Protein AF-A0A392MHI6-F1 (afdb_monomer_lite)

Organism: NCBI:txid97028

Structure (mmCIF, N/CA/C/O backbone):
data_AF-A0A392MHI6-F1
#
_entry.id   AF-A0A392MHI6-F1
#
loop_
_atom_site.group_PDB
_atom_site.id
_atom_site.type_symbol
_atom_site.label_atom_id
_atom_site.label_alt_id
_atom_site.label_comp_id
_atom_site.label_asym_id
_atom_site.label_entity_id
_atom_site.label_seq_id
_atom_site.pdbx_PDB_ins_code
_atom_site.Cartn_x
_atom_site.Cartn_y
_atom_site.Cartn_z
_atom_site.occupancy
_atom_site.B_iso_or_equiv
_atom_site.auth_seq_id
_atom_site.auth_comp_id
_atom_site.auth_asym_id
_atom_site.auth_atom_id
_atom_site.pdbx_PDB_model_num
ATOM 1 N N . MET A 1 1 ? 28.995 5.707 -33.847 1.00 81.56 1 MET A N 1
ATOM 2 C CA . MET A 1 1 ? 29.471 5.337 -32.497 1.00 81.56 1 MET A CA 1
ATOM 3 C C . MET A 1 1 ? 29.262 6.407 -31.433 1.00 81.56 1 MET A C 1
ATOM 5 O O . MET A 1 1 ? 28.513 6.143 -30.506 1.00 81.56 1 MET A O 1
ATOM 9 N N . LEU A 1 2 ? 29.862 7.605 -31.515 1.00 88.44 2 LEU A N 1
ATOM 10 C CA . LEU A 1 2 ? 29.619 8.633 -30.482 1.00 88.44 2 LEU A CA 1
ATOM 11 C C . LEU A 1 2 ? 28.163 9.135 -30.509 1.00 88.44 2 LEU A C 1
ATOM 13 O O . LEU A 1 2 ? 27.536 9.274 -29.468 1.00 88.44 2 LEU A O 1
ATOM 17 N N . GLU A 1 3 ? 27.608 9.303 -31.710 1.00 90.50 3 GLU A N 1
ATOM 18 C CA . GLU A 1 3 ? 26.188 9.599 -31.929 1.00 90.50 3 GLU A CA 1
ATOM 19 C C . GLU A 1 3 ? 25.264 8.486 -31.403 1.00 90.50 3 GLU A C 1
ATOM 21 O O . GLU A 1 3 ? 24.307 8.766 -30.693 1.00 90.50 3 GLU A O 1
ATOM 26 N N . GLU A 1 4 ? 25.589 7.215 -31.661 1.00 88.94 4 GLU A N 1
ATOM 27 C CA . GLU A 1 4 ? 24.830 6.057 -31.154 1.00 88.94 4 GLU A CA 1
ATOM 28 C C . GLU A 1 4 ? 24.841 5.991 -29.622 1.00 88.94 4 GLU A C 1
ATOM 30 O O . GLU A 1 4 ? 23.801 5.752 -29.009 1.00 88.94 4 GLU A O 1
ATOM 35 N N . TYR A 1 5 ? 25.986 6.274 -28.991 1.00 92.56 5 TYR A N 1
ATOM 36 C CA . TYR A 1 5 ? 26.086 6.401 -27.538 1.00 92.56 5 TYR A CA 1
ATOM 37 C C . TYR A 1 5 ? 25.221 7.552 -27.005 1.00 92.56 5 TYR A C 1
ATOM 39 O O . TYR A 1 5 ? 24.471 7.356 -26.049 1.00 92.56 5 TYR A O 1
ATOM 47 N N . CYS A 1 6 ? 25.280 8.736 -27.625 1.00 93.25 6 CYS A N 1
ATOM 48 C CA . CYS A 1 6 ? 24.455 9.880 -27.231 1.00 93.25 6 CYS A CA 1
ATOM 49 C C . CYS A 1 6 ? 22.956 9.566 -27.355 1.00 93.25 6 CYS A C 1
ATOM 51 O O . CYS A 1 6 ? 22.208 9.798 -26.405 1.00 93.25 6 CYS A O 1
ATOM 53 N N . ASN A 1 7 ? 22.533 8.952 -28.461 1.00 94.19 7 ASN A N 1
ATOM 54 C CA . ASN A 1 7 ? 21.145 8.553 -28.694 1.00 94.19 7 ASN A CA 1
ATOM 55 C C . ASN A 1 7 ? 20.673 7.504 -27.673 1.00 94.19 7 ASN A C 1
ATOM 57 O O . ASN A 1 7 ? 19.583 7.626 -27.106 1.00 94.19 7 ASN A O 1
ATOM 61 N N . ALA A 1 8 ? 21.498 6.493 -27.379 1.00 93.94 8 ALA A N 1
ATOM 62 C CA . ALA A 1 8 ? 21.196 5.493 -26.355 1.00 93.94 8 ALA A CA 1
ATOM 63 C C . ALA A 1 8 ? 21.099 6.126 -24.956 1.00 93.94 8 ALA A C 1
ATOM 65 O O . ALA A 1 8 ? 20.204 5.796 -24.175 1.00 93.94 8 ALA A O 1
ATOM 66 N N . HIS A 1 9 ? 21.977 7.086 -24.654 1.00 95.25 9 HIS A N 1
ATOM 67 C CA . HIS A 1 9 ? 21.975 7.806 -23.386 1.00 95.25 9 HIS A CA 1
ATOM 68 C C . HIS A 1 9 ? 20.724 8.682 -23.233 1.00 95.25 9 HIS A C 1
ATOM 70 O O . HIS A 1 9 ? 20.115 8.721 -22.161 1.00 95.25 9 HIS A O 1
ATOM 76 N N . GLU A 1 10 ? 20.323 9.402 -24.280 1.00 95.88 10 GLU A N 1
ATOM 77 C CA . GLU A 1 10 ? 19.089 10.191 -24.284 1.00 95.88 10 GLU A CA 1
ATOM 78 C C . GLU A 1 10 ? 17.853 9.310 -24.123 1.00 95.88 10 GLU A C 1
ATOM 80 O O . GLU A 1 10 ? 16.993 9.620 -23.297 1.00 95.88 10 GLU A O 1
ATOM 85 N N . THR A 1 11 ? 17.815 8.172 -24.815 1.00 95.06 11 THR A N 1
ATOM 86 C CA . THR A 1 11 ? 16.723 7.195 -24.724 1.00 95.06 11 THR A CA 1
ATOM 87 C C . THR A 1 11 ? 16.595 6.626 -23.310 1.00 95.06 11 THR A C 1
ATOM 89 O O . THR A 1 11 ? 15.506 6.634 -22.738 1.00 95.06 11 THR A O 1
ATOM 92 N N . ALA A 1 12 ? 17.703 6.196 -22.697 1.00 95.56 12 ALA A N 1
ATOM 93 C CA . ALA A 1 12 ? 17.704 5.687 -21.325 1.00 95.56 12 ALA A CA 1
ATOM 94 C C . ALA A 1 12 ? 17.277 6.760 -20.311 1.00 95.56 12 ALA A C 1
ATOM 96 O O . ALA A 1 12 ? 16.503 6.482 -19.391 1.00 95.56 12 ALA A O 1
ATOM 97 N N . ARG A 1 13 ? 17.733 8.007 -20.497 1.00 95.56 13 ARG A N 1
ATOM 98 C CA . ARG A 1 13 ? 17.326 9.143 -19.660 1.00 95.56 13 ARG A CA 1
ATOM 99 C C . ARG A 1 13 ? 15.825 9.412 -19.786 1.00 95.56 13 ARG A C 1
ATOM 101 O O . ARG A 1 13 ? 15.148 9.506 -18.764 1.00 95.56 13 ARG A O 1
ATOM 108 N N . ALA A 1 14 ? 15.308 9.502 -21.010 1.00 95.50 14 ALA A N 1
ATOM 109 C CA . ALA A 1 14 ? 13.898 9.763 -21.283 1.00 95.50 14 ALA A CA 1
ATOM 110 C C . ALA A 1 14 ? 12.997 8.652 -20.726 1.00 95.50 14 ALA A C 1
ATOM 112 O O . ALA A 1 14 ? 12.028 8.948 -20.026 1.00 95.50 14 ALA A O 1
ATOM 113 N N . ALA A 1 15 ? 13.360 7.384 -20.948 1.00 94.75 15 ALA A N 1
ATOM 114 C CA . ALA A 1 15 ? 12.645 6.236 -20.398 1.00 94.75 15 ALA A CA 1
ATOM 115 C C . ALA A 1 15 ? 12.598 6.293 -18.864 1.00 94.75 15 ALA A C 1
ATOM 117 O O . ALA A 1 15 ? 11.533 6.140 -18.266 1.00 94.75 15 ALA A O 1
ATOM 118 N N . LYS A 1 16 ? 13.733 6.587 -18.211 1.00 94.88 16 LYS A N 1
ATOM 119 C CA . LYS A 1 16 ? 13.810 6.686 -16.746 1.00 94.88 16 LYS A CA 1
ATOM 120 C C . LYS A 1 16 ? 12.941 7.822 -16.202 1.00 94.88 16 LYS A C 1
ATOM 122 O O . LYS A 1 16 ? 12.231 7.627 -15.215 1.00 94.88 16 LYS A O 1
ATOM 127 N N . SER A 1 17 ? 12.966 8.989 -16.848 1.00 95.00 17 SER A N 1
ATOM 128 C CA . SER A 1 17 ? 12.107 10.122 -16.491 1.00 95.00 17 SER A CA 1
ATOM 129 C C . SER A 1 17 ? 10.623 9.777 -16.646 1.00 95.00 17 SER A C 1
ATOM 131 O O . SER A 1 17 ? 9.857 9.996 -15.706 1.00 95.00 17 SER A O 1
ATOM 133 N N . ALA A 1 18 ? 10.222 9.167 -17.764 1.00 94.50 18 ALA A N 1
ATOM 134 C CA . ALA A 1 18 ? 8.843 8.745 -18.001 1.00 94.50 18 ALA A CA 1
ATOM 135 C C . ALA A 1 18 ? 8.367 7.711 -16.965 1.00 94.50 18 ALA A C 1
ATOM 137 O O . ALA A 1 18 ? 7.339 7.915 -16.320 1.00 94.50 18 ALA A O 1
ATOM 138 N N . ALA A 1 19 ? 9.153 6.661 -16.711 1.00 95.44 19 ALA A N 1
ATOM 139 C CA . ALA A 1 19 ? 8.816 5.645 -15.715 1.00 95.44 19 ALA A CA 1
ATOM 140 C C . ALA A 1 19 ? 8.707 6.228 -14.296 1.00 95.44 19 ALA A C 1
ATOM 142 O O . ALA A 1 19 ? 7.843 5.815 -13.523 1.00 95.44 19 ALA A O 1
ATOM 143 N N . SER A 1 20 ? 9.545 7.213 -13.945 1.00 94.38 20 SER A N 1
ATOM 144 C CA . SER A 1 20 ? 9.466 7.892 -12.644 1.00 94.38 20 SER A CA 1
ATOM 145 C C . SER A 1 20 ? 8.185 8.719 -12.483 1.00 94.38 20 SER A C 1
ATOM 147 O O . SER A 1 20 ? 7.560 8.683 -11.422 1.00 94.38 20 SER A O 1
ATOM 149 N N . LEU A 1 21 ? 7.754 9.405 -13.546 1.00 94.44 21 LEU A N 1
ATOM 150 C CA . LEU A 1 21 ? 6.501 10.154 -13.573 1.00 94.44 21 LEU A CA 1
ATOM 151 C C . LEU A 1 21 ? 5.302 9.215 -13.420 1.00 94.44 21 LEU A C 1
ATOM 153 O O . LEU A 1 21 ? 4.429 9.464 -12.590 1.00 94.44 21 LEU A O 1
ATOM 157 N N . MET A 1 22 ? 5.291 8.119 -14.179 1.00 95.69 22 MET A N 1
ATOM 158 C CA . MET A 1 22 ? 4.225 7.119 -14.123 1.00 95.69 22 MET A CA 1
ATOM 159 C C . MET A 1 22 ? 4.166 6.442 -12.753 1.00 95.69 22 MET A C 1
ATOM 161 O O . MET A 1 22 ? 3.083 6.261 -12.209 1.00 95.69 22 MET A O 1
ATOM 165 N N . LYS A 1 23 ? 5.317 6.159 -12.126 1.00 94.94 23 LYS A N 1
ATOM 166 C CA . LYS A 1 23 ? 5.365 5.631 -10.755 1.00 94.94 23 LYS A CA 1
ATOM 167 C C . LYS A 1 23 ? 4.652 6.552 -9.765 1.00 94.94 23 LYS A C 1
ATOM 169 O O . LYS A 1 23 ? 3.902 6.077 -8.916 1.00 94.94 23 LYS A O 1
ATOM 174 N N . ARG A 1 24 ? 4.873 7.866 -9.884 1.00 95.00 24 ARG A N 1
ATOM 175 C CA . ARG A 1 24 ? 4.189 8.866 -9.056 1.00 95.00 24 ARG A CA 1
ATOM 176 C C . ARG A 1 24 ? 2.675 8.854 -9.301 1.00 95.00 24 ARG A C 1
ATOM 178 O O . ARG A 1 24 ? 1.913 8.824 -8.341 1.00 95.00 24 ARG A O 1
ATOM 185 N N . GLN A 1 25 ? 2.239 8.790 -10.558 1.00 94.81 25 GLN A N 1
ATOM 186 C CA . GLN A 1 25 ? 0.812 8.687 -10.896 1.00 94.81 25 GLN A CA 1
ATOM 187 C C . GLN A 1 25 ? 0.169 7.416 -10.322 1.00 94.81 25 GLN A C 1
ATOM 189 O O . GLN A 1 25 ? -0.924 7.479 -9.767 1.00 94.81 25 GLN A O 1
ATOM 194 N N . VAL A 1 26 ? 0.861 6.272 -10.382 1.00 94.44 26 VAL A N 1
ATOM 195 C CA . VAL A 1 26 ? 0.400 5.025 -9.748 1.00 94.44 26 VAL A CA 1
ATOM 196 C C . VAL A 1 26 ? 0.238 5.209 -8.240 1.00 94.44 26 VAL A C 1
ATOM 198 O O . VAL A 1 26 ? -0.768 4.770 -7.688 1.00 94.44 26 VAL A O 1
ATOM 201 N N . SER A 1 27 ? 1.182 5.874 -7.562 1.00 91.69 27 SER A N 1
ATOM 202 C CA . SER A 1 27 ? 1.050 6.132 -6.122 1.00 91.69 27 SER A CA 1
ATOM 203 C C . SER A 1 27 ? -0.119 7.061 -5.781 1.00 91.69 27 SER A C 1
ATOM 205 O O . SER A 1 27 ? -0.857 6.765 -4.845 1.00 91.69 27 SER A O 1
ATOM 207 N N . GLU A 1 28 ? -0.341 8.119 -6.565 1.00 93.69 28 GLU A N 1
ATOM 208 C CA . GLU A 1 28 ? -1.475 9.038 -6.388 1.00 93.69 28 GLU A CA 1
ATOM 209 C C . GLU A 1 28 ? -2.815 8.310 -6.598 1.00 93.69 28 GLU A C 1
ATOM 211 O O . GLU A 1 28 ? -3.740 8.442 -5.796 1.00 93.69 28 GLU A O 1
ATOM 216 N N . LEU A 1 29 ? -2.910 7.469 -7.635 1.00 91.62 29 LEU A N 1
ATOM 217 C CA . LEU A 1 29 ? -4.096 6.650 -7.897 1.00 91.62 29 LEU A CA 1
ATOM 218 C C . LEU A 1 29 ? -4.316 5.583 -6.819 1.00 91.62 29 LEU A C 1
ATOM 220 O O . LEU A 1 29 ? -5.461 5.323 -6.454 1.00 91.62 29 LEU A O 1
ATOM 224 N N . LYS A 1 30 ? -3.245 4.993 -6.274 1.00 88.94 30 LYS A N 1
ATOM 225 C CA . LYS A 1 30 ? -3.325 4.051 -5.147 1.00 88.94 30 LYS A CA 1
ATOM 226 C C . LYS A 1 30 ? -3.921 4.727 -3.914 1.00 88.94 30 LYS A C 1
ATOM 228 O O . LYS A 1 30 ? -4.772 4.147 -3.242 1.00 88.94 30 LYS A O 1
ATOM 233 N N . GLU A 1 31 ? -3.497 5.952 -3.619 1.00 86.00 31 GLU A N 1
ATOM 234 C CA . GLU A 1 31 ? -4.037 6.740 -2.511 1.00 86.00 31 GLU A CA 1
ATOM 235 C C . GLU A 1 31 ? -5.503 7.128 -2.751 1.00 86.00 31 GLU A C 1
ATOM 237 O O . GLU A 1 31 ? -6.342 6.939 -1.870 1.00 86.00 31 GLU A O 1
ATOM 242 N N . ALA A 1 32 ? -5.846 7.575 -3.962 1.00 86.56 32 ALA A N 1
ATOM 243 C CA . ALA A 1 32 ? -7.226 7.885 -4.337 1.00 86.56 32 ALA A CA 1
ATOM 244 C C . ALA A 1 32 ? -8.154 6.659 -4.239 1.00 86.56 32 ALA A C 1
ATOM 246 O O . ALA A 1 32 ? -9.289 6.774 -3.763 1.00 86.56 32 ALA A O 1
ATOM 247 N N . LEU A 1 33 ? -7.664 5.479 -4.636 1.00 86.25 33 LEU A N 1
ATOM 248 C CA . LEU A 1 33 ? -8.376 4.208 -4.504 1.00 86.25 33 LEU A CA 1
ATOM 249 C C . LEU A 1 33 ? -8.605 3.848 -3.031 1.00 86.25 33 LEU A C 1
ATOM 251 O O . LEU A 1 33 ? -9.726 3.500 -2.654 1.00 86.25 33 LEU A O 1
ATOM 255 N N . ARG A 1 34 ? -7.574 3.980 -2.183 1.00 80.94 34 ARG A N 1
ATOM 256 C CA . ARG A 1 34 ? -7.687 3.773 -0.727 1.00 80.94 34 ARG A CA 1
ATOM 257 C C . ARG A 1 34 ? -8.712 4.717 -0.106 1.00 80.94 34 ARG A C 1
ATOM 259 O O . ARG A 1 34 ? -9.587 4.263 0.624 1.00 80.94 34 ARG A O 1
ATOM 266 N N . LYS A 1 35 ? -8.651 6.010 -0.433 1.00 82.69 35 LYS A N 1
ATOM 267 C CA . LYS A 1 35 ? -9.596 7.015 0.069 1.00 82.69 35 LYS A CA 1
ATOM 268 C C . LYS A 1 35 ? -11.034 6.686 -0.330 1.00 82.69 35 LYS A C 1
ATOM 270 O O . LYS A 1 35 ? -11.907 6.635 0.527 1.00 82.69 35 LYS A O 1
ATOM 275 N N . THR A 1 36 ? -11.264 6.401 -1.610 1.00 81.44 36 THR A N 1
ATOM 276 C CA . THR A 1 36 ? -12.608 6.076 -2.108 1.00 81.44 36 THR A CA 1
ATOM 277 C C . THR A 1 36 ? -13.133 4.779 -1.490 1.00 81.44 36 THR A C 1
ATOM 279 O O . THR A 1 36 ? -14.305 4.688 -1.142 1.00 81.44 36 THR A O 1
ATOM 282 N N . THR A 1 37 ? -12.258 3.792 -1.285 1.00 78.12 37 THR A N 1
ATOM 283 C CA . THR A 1 37 ? -12.589 2.553 -0.568 1.00 78.12 37 THR A CA 1
ATOM 284 C C . THR A 1 37 ? -13.054 2.840 0.859 1.00 78.12 37 THR A C 1
ATOM 286 O O . THR A 1 37 ? -14.106 2.352 1.259 1.00 78.12 37 THR A O 1
ATOM 289 N N . LEU A 1 38 ? -12.314 3.661 1.611 1.00 78.00 38 LEU A N 1
ATOM 290 C CA . LEU A 1 38 ? -12.681 4.033 2.980 1.00 78.00 38 LEU A CA 1
ATOM 291 C C . LEU A 1 38 ? -14.005 4.798 3.041 1.00 78.00 38 LEU A C 1
ATOM 293 O O . LEU A 1 38 ? -14.805 4.541 3.932 1.00 78.00 38 LEU A O 1
ATOM 297 N N . GLU A 1 39 ? -14.265 5.691 2.088 1.00 78.00 39 GLU A N 1
ATOM 298 C CA . GLU A 1 39 ? -15.544 6.404 1.996 1.00 78.00 39 GLU A CA 1
ATOM 299 C C . GLU A 1 39 ? -16.714 5.436 1.762 1.00 78.00 39 GLU A C 1
ATOM 301 O O . GLU A 1 39 ? -17.763 5.584 2.386 1.00 78.00 39 GLU A O 1
ATOM 306 N N . VAL A 1 40 ? -16.543 4.420 0.905 1.00 77.69 40 VAL A N 1
ATOM 307 C CA . VAL A 1 40 ? -17.570 3.386 0.692 1.00 77.69 40 VAL A CA 1
ATOM 308 C C . VAL A 1 40 ? -17.771 2.557 1.962 1.00 77.69 40 VAL A C 1
ATOM 310 O O . VAL A 1 40 ? -18.905 2.435 2.414 1.00 77.69 40 VAL A O 1
ATOM 313 N N . VAL A 1 41 ? -16.692 2.074 2.587 1.00 75.00 41 VAL A N 1
ATOM 314 C CA . VAL A 1 41 ? -16.754 1.304 3.844 1.00 75.00 41 VAL A CA 1
ATOM 315 C C . VAL A 1 41 ? -17.426 2.109 4.959 1.00 75.00 41 VAL A C 1
ATOM 317 O O . VAL A 1 41 ? -18.255 1.575 5.689 1.00 75.00 41 VAL A O 1
ATOM 320 N N . GLN A 1 42 ? -17.116 3.400 5.084 1.00 74.62 42 GLN A N 1
ATOM 321 C CA . GLN A 1 42 ? -17.746 4.279 6.068 1.00 74.62 42 GLN A CA 1
ATOM 322 C C . GLN A 1 42 ? -19.253 4.399 5.820 1.00 74.62 42 GLN A C 1
ATOM 324 O O . GLN A 1 42 ? -20.039 4.299 6.761 1.00 74.62 42 GLN A O 1
ATOM 329 N N . MET A 1 43 ? -19.671 4.584 4.564 1.00 73.88 43 MET A N 1
ATOM 330 C CA . MET A 1 43 ? -21.091 4.640 4.211 1.00 73.88 43 MET A CA 1
ATOM 331 C C . MET A 1 43 ? -21.796 3.309 4.495 1.00 73.88 43 MET A C 1
ATOM 333 O O . MET A 1 43 ? -22.903 3.319 5.030 1.00 73.88 43 MET A O 1
ATOM 337 N N . GLU A 1 44 ? -21.157 2.174 4.205 1.00 73.88 44 GLU A N 1
ATOM 338 C CA . GLU A 1 44 ? -21.697 0.850 4.534 1.00 73.88 44 GLU A CA 1
ATOM 339 C C . GLU A 1 44 ? -21.852 0.668 6.041 1.00 73.88 44 GLU A C 1
ATOM 341 O O . GLU A 1 44 ? -22.910 0.263 6.514 1.00 73.88 44 GLU A O 1
ATOM 346 N N . TRP A 1 45 ? -20.834 1.052 6.808 1.00 73.19 45 TRP A N 1
ATOM 347 C CA . TRP A 1 45 ? -20.837 0.943 8.260 1.00 73.19 45 TRP A CA 1
ATOM 348 C C . TRP A 1 45 ? -21.909 1.824 8.925 1.00 73.19 45 TRP A C 1
ATOM 350 O O . TRP A 1 45 ? -22.599 1.375 9.842 1.00 73.19 45 TRP A O 1
ATOM 360 N N . MET A 1 46 ? -22.115 3.056 8.446 1.00 70.75 46 MET A N 1
ATOM 361 C CA . MET A 1 46 ? -23.170 3.943 8.963 1.00 70.75 46 MET A CA 1
ATOM 362 C C . MET A 1 46 ? -24.589 3.453 8.625 1.00 70.75 46 MET A C 1
ATOM 364 O O . MET A 1 46 ? -25.529 3.744 9.368 1.00 70.75 46 MET A O 1
ATOM 368 N N . HIS A 1 47 ? -24.751 2.713 7.523 1.00 69.31 47 HIS A N 1
ATOM 369 C CA . HIS A 1 47 ? -26.048 2.307 6.968 1.00 69.31 47 HIS A CA 1
ATOM 370 C C . HIS A 1 47 ? -26.286 0.782 6.973 1.00 69.31 47 HIS A C 1
ATOM 372 O O . HIS A 1 47 ? -27.218 0.312 6.317 1.00 69.31 47 HIS A O 1
ATOM 378 N N . ASP A 1 48 ? -25.513 0.029 7.766 1.00 64.12 48 ASP A N 1
ATOM 379 C CA . ASP A 1 48 ? -25.502 -1.446 7.873 1.00 64.12 48 ASP A CA 1
ATOM 380 C C . ASP A 1 48 ? -26.910 -2.055 8.064 1.00 64.12 48 ASP A C 1
ATOM 382 O O . ASP A 1 48 ? -27.273 -3.048 7.445 1.00 64.12 48 ASP A O 1
ATOM 386 N N . VAL A 1 49 ? -27.776 -1.387 8.836 1.00 57.59 49 VAL A N 1
ATOM 387 C CA . VAL A 1 49 ? -29.161 -1.832 9.115 1.00 57.59 49 VAL A CA 1
ATOM 388 C C . VAL A 1 49 ? -30.102 -1.676 7.907 1.00 57.59 49 VAL A C 1
ATOM 390 O O . VAL A 1 49 ? -31.104 -2.377 7.797 1.00 57.59 49 VAL A O 1
ATOM 393 N N . SER A 1 50 ? -29.802 -0.741 7.004 1.00 55.81 50 SER A N 1
ATOM 394 C CA . SER A 1 50 ? -30.622 -0.411 5.828 1.00 55.81 50 SER A CA 1
ATOM 395 C C . SER A 1 50 ? -30.131 -1.050 4.528 1.00 55.81 50 SER A C 1
ATOM 397 O O . SER A 1 50 ? -30.802 -0.940 3.499 1.00 55.81 50 SER A O 1
ATOM 399 N N . LEU A 1 51 ? -28.973 -1.712 4.553 1.00 55.09 51 LEU A N 1
ATOM 400 C CA . LEU A 1 51 ? -28.454 -2.448 3.409 1.00 55.09 51 LEU A CA 1
ATOM 401 C C . LEU A 1 51 ? -29.172 -3.795 3.299 1.00 55.09 51 LEU A C 1
ATOM 403 O O . LEU A 1 51 ? -29.221 -4.588 4.237 1.00 55.09 51 LEU A O 1
ATOM 407 N N . ASN A 1 52 ? -29.750 -4.060 2.128 1.00 47.34 52 ASN A N 1
ATOM 408 C CA . ASN A 1 52 ? -30.403 -5.335 1.857 1.00 47.34 52 ASN A CA 1
ATOM 409 C C . ASN A 1 52 ? -29.370 -6.475 2.002 1.00 47.34 52 ASN A C 1
ATOM 411 O O . ASN A 1 52 ? -28.302 -6.381 1.392 1.00 47.34 52 ASN A O 1
ATOM 415 N N . PRO A 1 53 ? -29.666 -7.583 2.711 1.00 46.94 53 PRO A N 1
ATOM 416 C CA . PRO A 1 53 ? -28.725 -8.694 2.902 1.00 46.94 53 PRO A CA 1
ATOM 417 C C . PRO A 1 53 ? -28.199 -9.307 1.594 1.00 46.94 53 PRO A C 1
ATOM 419 O O . PRO A 1 53 ? -27.152 -9.942 1.585 1.00 46.94 53 PRO A O 1
ATOM 422 N N . SER A 1 54 ? -28.891 -9.104 0.470 1.00 43.97 54 SER A N 1
ATOM 423 C CA . SER A 1 54 ? -28.443 -9.525 -0.863 1.00 43.97 54 SER A CA 1
ATOM 424 C C . SER A 1 54 ? -27.301 -8.674 -1.438 1.00 43.97 54 SER A C 1
ATOM 426 O O . SER A 1 54 ? -26.550 -9.165 -2.277 1.00 43.97 54 SER A O 1
ATOM 428 N N . TYR A 1 55 ? -27.153 -7.419 -0.992 1.00 47.03 55 TYR A N 1
ATOM 429 C CA . TYR A 1 55 ? -26.005 -6.548 -1.287 1.00 47.03 55 TYR A CA 1
ATOM 430 C C . TYR A 1 55 ? -24.813 -6.825 -0.366 1.00 47.03 55 TYR A C 1
ATOM 432 O O . TYR A 1 55 ? -23.717 -6.347 -0.635 1.00 47.03 55 TYR A O 1
ATOM 440 N N . ASN A 1 56 ? -24.988 -7.693 0.639 1.00 41.28 56 ASN A N 1
ATOM 441 C CA . ASN A 1 56 ? -23.935 -8.258 1.486 1.00 41.28 56 ASN A CA 1
ATOM 442 C C . ASN A 1 56 ? -23.054 -9.260 0.715 1.00 41.28 56 ASN A C 1
ATOM 444 O O . ASN A 1 56 ? -22.581 -10.269 1.237 1.00 41.28 56 ASN A O 1
ATOM 448 N N . ARG A 1 57 ? -22.788 -8.981 -0.562 1.00 45.97 57 ARG A N 1
ATOM 449 C CA . ARG A 1 57 ? -21.535 -9.389 -1.167 1.00 45.97 57 ARG A CA 1
ATOM 450 C C . ARG A 1 57 ? -20.520 -8.452 -0.530 1.00 45.97 57 ARG A C 1
ATOM 452 O O . ARG A 1 57 ? -20.220 -7.435 -1.140 1.00 45.97 57 ARG A O 1
ATOM 459 N N . ARG A 1 58 ? -20.081 -8.765 0.708 1.00 47.56 58 ARG A N 1
ATOM 460 C CA . ARG A 1 58 ? -18.906 -8.155 1.351 1.00 47.56 58 ARG A CA 1
ATOM 461 C C . ARG A 1 58 ? -17.931 -7.903 0.226 1.00 47.56 58 ARG A C 1
ATOM 463 O O . ARG A 1 58 ? -17.421 -8.865 -0.355 1.00 47.56 58 ARG A O 1
ATOM 470 N N . ILE A 1 59 ? -17.790 -6.648 -0.181 1.00 49.75 59 ILE A N 1
ATOM 471 C CA . ILE A 1 59 ? -16.790 -6.299 -1.164 1.00 49.75 59 ILE A CA 1
ATOM 472 C C . ILE A 1 59 ? -15.521 -6.695 -0.426 1.00 49.75 59 ILE A C 1
ATOM 474 O O . ILE A 1 59 ? -15.214 -6.129 0.618 1.00 49.75 59 ILE A O 1
ATOM 478 N N . SER A 1 60 ? -14.900 -7.805 -0.834 1.00 47.66 60 SER A N 1
ATOM 479 C CA . SER A 1 60 ? -13.671 -8.294 -0.223 1.00 47.66 60 SER A CA 1
ATOM 480 C C . SER A 1 60 ? -12.607 -7.258 -0.547 1.00 47.66 60 SER A C 1
ATOM 482 O O . SER A 1 60 ? -11.842 -7.397 -1.500 1.00 47.66 60 SER A O 1
ATOM 484 N N . TYR A 1 61 ? -12.584 -6.192 0.250 1.00 50.19 61 TYR A N 1
ATOM 485 C CA . TYR A 1 61 ? -11.575 -5.150 0.242 1.00 50.19 61 TYR A CA 1
ATOM 486 C C . TYR A 1 61 ? -10.195 -5.730 0.585 1.00 50.19 61 TYR A C 1
ATOM 488 O O . TYR A 1 61 ? -9.203 -5.011 0.483 1.00 50.19 61 TYR A O 1
ATOM 496 N N . GLU A 1 62 ? -10.138 -7.028 0.948 1.00 51.25 62 GLU A N 1
ATOM 497 C CA . GLU A 1 62 ? -8.958 -7.833 1.313 1.00 51.25 62 GLU A CA 1
ATOM 498 C C . GLU A 1 62 ? -7.829 -7.738 0.300 1.00 51.25 62 GLU A C 1
ATOM 500 O O . GLU A 1 62 ? -6.676 -7.962 0.644 1.00 51.25 62 GLU A O 1
ATOM 505 N N . LYS A 1 63 ? -8.147 -7.392 -0.949 1.00 52.75 63 LYS A N 1
ATOM 506 C CA . LYS A 1 63 ? -7.156 -7.278 -2.020 1.00 52.75 63 LYS A CA 1
ATOM 507 C C . LYS A 1 63 ? -6.536 -5.887 -2.169 1.00 52.75 63 LYS A C 1
ATOM 509 O O . LYS A 1 63 ? -5.571 -5.763 -2.916 1.00 52.75 63 LYS A O 1
ATOM 514 N N . TYR A 1 64 ? -7.081 -4.850 -1.528 1.00 50.88 64 TYR A N 1
ATOM 515 C CA . TYR A 1 64 ? -6.751 -3.449 -1.849 1.00 50.88 64 TYR A CA 1
ATOM 516 C C . TYR A 1 64 ? -6.126 -2.658 -0.696 1.00 50.88 64 TYR A C 1
ATOM 518 O O . TYR A 1 64 ? -5.558 -1.584 -0.916 1.00 50.88 64 TYR A O 1
ATOM 526 N N . LEU A 1 65 ? -6.205 -3.185 0.523 1.00 52.12 65 LEU A N 1
ATOM 527 C CA . LEU A 1 65 ? -5.556 -2.629 1.705 1.00 52.12 65 LEU A CA 1
ATOM 528 C C . LEU A 1 65 ? -4.335 -3.495 2.038 1.00 52.12 65 LEU A C 1
ATOM 530 O O . LEU A 1 65 ? -4.384 -4.711 1.878 1.00 52.12 65 LEU A O 1
ATOM 534 N N . ASP A 1 66 ? -3.217 -2.853 2.392 1.00 50.31 66 ASP A N 1
ATOM 535 C CA . ASP A 1 66 ? -1.971 -3.564 2.708 1.00 50.31 66 ASP A CA 1
ATOM 536 C C . ASP A 1 66 ? -2.224 -4.508 3.884 1.00 50.31 66 ASP A C 1
ATOM 538 O O . ASP A 1 66 ? -2.604 -4.067 4.968 1.00 50.31 66 ASP A O 1
ATOM 542 N N . THR A 1 67 ? -2.005 -5.801 3.664 1.00 50.16 67 THR A N 1
ATOM 543 C CA . THR A 1 67 ? -2.226 -6.872 4.645 1.00 50.16 67 THR A CA 1
ATOM 544 C C . THR A 1 67 ? -1.321 -6.750 5.881 1.00 50.16 67 THR A C 1
ATOM 546 O O . THR A 1 67 ? -1.579 -7.409 6.885 1.00 50.16 67 THR A O 1
ATOM 549 N N . ASP A 1 68 ? -0.284 -5.906 5.820 1.00 53.88 68 ASP A N 1
ATOM 550 C CA . ASP A 1 68 ? 0.663 -5.650 6.914 1.00 53.88 68 ASP A CA 1
ATOM 551 C C . ASP A 1 68 ? 0.103 -4.739 8.022 1.00 53.88 68 ASP A C 1
ATOM 553 O O . ASP A 1 68 ? 0.664 -4.696 9.120 1.00 53.88 68 ASP A O 1
ATOM 557 N N . ASP A 1 69 ? -1.019 -4.044 7.796 1.00 51.47 69 ASP A N 1
ATOM 558 C CA . ASP A 1 69 ? -1.672 -3.279 8.859 1.00 51.47 69 ASP A CA 1
ATOM 559 C C . ASP A 1 69 ? -2.501 -4.221 9.746 1.00 51.47 69 ASP A C 1
ATOM 561 O O . ASP A 1 69 ? -3.613 -4.627 9.411 1.00 51.47 69 ASP A O 1
ATOM 565 N N . SER A 1 70 ? -1.967 -4.556 10.924 1.00 53.59 70 SER A N 1
ATOM 566 C CA . SER A 1 70 ? -2.576 -5.443 11.943 1.00 53.59 70 SER A CA 1
ATOM 567 C C . SER A 1 70 ? -4.018 -5.097 12.367 1.00 53.59 70 SER A C 1
ATOM 569 O O . SER A 1 70 ? -4.697 -5.903 13.006 1.00 53.59 70 SER A O 1
ATOM 571 N N . LEU A 1 71 ? -4.505 -3.909 12.003 1.00 50.56 71 LEU A N 1
ATOM 572 C CA . LEU A 1 71 ? -5.860 -3.419 12.261 1.00 50.56 71 LEU A CA 1
ATOM 573 C C . LEU A 1 71 ? -6.869 -3.843 11.184 1.00 50.56 71 LEU A C 1
ATOM 575 O O . LEU A 1 71 ? -8.079 -3.777 11.400 1.00 50.56 71 LEU A O 1
ATOM 579 N N . TYR A 1 72 ? -6.384 -4.311 10.038 1.00 50.91 72 TYR A N 1
ATOM 580 C CA . TYR A 1 72 ? -7.184 -4.656 8.873 1.00 50.91 72 TYR A CA 1
ATOM 581 C C . TYR A 1 72 ? -8.260 -5.737 9.125 1.00 50.91 72 TYR A C 1
ATOM 583 O O . TYR A 1 72 ? -9.427 -5.514 8.781 1.00 50.91 72 TYR A O 1
ATOM 591 N N . PRO A 1 73 ? -7.954 -6.859 9.811 1.00 53.25 73 PRO A N 1
ATOM 592 C CA . PRO A 1 73 ? -8.955 -7.881 10.125 1.00 53.25 73 PRO A CA 1
ATOM 593 C C . PRO A 1 73 ? -9.967 -7.408 11.175 1.00 53.25 73 PRO A C 1
ATOM 595 O O . PRO A 1 73 ? -11.088 -7.909 11.234 1.00 53.25 73 PRO A O 1
ATOM 598 N N . ILE A 1 74 ? -9.564 -6.457 12.023 1.00 51.81 74 ILE A N 1
ATOM 599 C CA . ILE A 1 74 ? -10.383 -5.927 13.115 1.00 51.81 74 ILE A CA 1
ATOM 600 C C . ILE A 1 74 ? -11.439 -4.981 12.540 1.00 51.81 74 ILE A C 1
ATOM 602 O O . ILE A 1 74 ? -12.613 -5.115 12.868 1.00 51.81 74 ILE A O 1
ATOM 606 N N . ILE A 1 75 ? -11.048 -4.092 11.623 1.00 51.53 75 ILE A N 1
ATOM 607 C CA . ILE A 1 75 ? -11.949 -3.130 10.971 1.00 51.53 75 ILE A CA 1
ATOM 608 C C . ILE A 1 75 ? -13.016 -3.845 10.127 1.00 51.53 75 ILE A C 1
ATOM 610 O O . ILE A 1 75 ? -14.189 -3.486 10.190 1.00 51.53 75 ILE A O 1
ATOM 614 N N . LEU A 1 76 ? -12.643 -4.904 9.399 1.00 53.09 76 LEU A N 1
ATOM 615 C CA . LEU A 1 76 ? -13.576 -5.679 8.570 1.00 53.09 76 LEU A CA 1
ATOM 616 C C . LEU A 1 76 ? -14.596 -6.515 9.362 1.00 53.09 76 LEU A C 1
ATOM 618 O O . LEU A 1 76 ? -15.596 -6.957 8.795 1.00 53.09 76 LEU A O 1
ATOM 622 N N . ASN A 1 77 ? -14.348 -6.777 10.649 1.00 53.03 77 ASN A N 1
ATOM 623 C CA . ASN A 1 77 ? -15.187 -7.652 11.478 1.00 53.03 77 ASN A CA 1
ATOM 624 C C . ASN A 1 77 ? -16.097 -6.874 12.452 1.00 53.03 77 ASN A C 1
ATOM 626 O O . ASN A 1 77 ? -16.758 -7.467 13.309 1.00 53.03 77 ASN A O 1
ATOM 630 N N . LEU A 1 78 ? -16.139 -5.544 12.332 1.00 55.28 78 LEU A N 1
ATOM 631 C CA . LEU A 1 78 ? -16.962 -4.660 13.154 1.00 55.28 78 LEU A CA 1
ATOM 632 C C . LEU A 1 78 ? -18.274 -4.319 12.436 1.00 55.28 78 LEU A C 1
ATOM 634 O O . LEU A 1 78 ? -18.362 -3.333 11.712 1.00 55.28 78 LEU A O 1
ATOM 638 N N . SER A 1 79 ? -19.330 -5.098 12.679 1.00 66.06 79 SER A N 1
ATOM 639 C CA . SER A 1 79 ? -20.697 -4.635 12.391 1.00 66.06 79 SER A CA 1
ATOM 640 C C . SER A 1 79 ? -21.101 -3.590 13.432 1.00 66.06 79 SER A C 1
ATOM 642 O O . SER A 1 79 ? -20.998 -3.859 14.638 1.00 66.06 79 SER A O 1
ATOM 644 N N . ARG A 1 80 ? -21.577 -2.419 12.986 1.00 70.44 80 ARG A N 1
ATOM 645 C CA . ARG A 1 80 ? -21.929 -1.284 13.860 1.00 70.44 80 ARG A CA 1
ATOM 646 C C . ARG A 1 80 ? -22.926 -1.693 14.946 1.00 70.44 80 ARG A C 1
ATOM 648 O O . ARG A 1 80 ? -22.723 -1.375 16.113 1.00 70.44 80 ARG A O 1
ATOM 655 N N . SER A 1 81 ? -23.953 -2.458 14.579 1.00 71.38 81 SER A N 1
ATOM 656 C CA . SER A 1 81 ? -24.968 -2.987 15.503 1.00 71.38 81 SER A CA 1
ATOM 657 C C . SER A 1 81 ? -24.351 -3.821 16.628 1.00 71.38 81 SER A C 1
ATOM 659 O O . SER A 1 81 ? -24.531 -3.501 17.797 1.00 71.38 81 SER A O 1
ATOM 661 N N . LYS A 1 82 ? -23.536 -4.823 16.286 1.00 76.50 82 LYS A N 1
ATOM 662 C CA . LYS A 1 82 ? -22.853 -5.689 17.260 1.00 76.50 82 LYS A CA 1
ATOM 663 C C . LYS A 1 82 ? -21.902 -4.918 18.174 1.00 76.50 82 LYS A C 1
ATOM 665 O O . LYS A 1 82 ? -21.769 -5.266 19.341 1.00 76.50 82 LYS A O 1
ATOM 670 N N . LEU A 1 83 ? -21.219 -3.890 17.664 1.00 79.19 83 LEU A N 1
ATOM 671 C CA . LEU A 1 83 ? -20.355 -3.045 18.491 1.00 79.19 83 LEU A CA 1
ATOM 672 C C . LEU A 1 83 ? -21.181 -2.267 19.523 1.00 79.19 83 LEU A C 1
ATOM 674 O O . LEU A 1 83 ? -20.848 -2.292 20.705 1.00 79.19 83 LEU A O 1
ATOM 678 N N . LEU A 1 84 ? -22.273 -1.633 19.091 1.00 80.25 84 LEU A N 1
ATOM 679 C CA . LEU A 1 84 ? -23.177 -0.903 19.981 1.00 80.25 84 LEU A CA 1
ATOM 680 C C . LEU A 1 84 ? -23.830 -1.834 21.011 1.00 80.25 84 LEU A C 1
ATOM 682 O O . LEU A 1 84 ? -23.856 -1.504 22.194 1.00 80.25 84 LEU A O 1
ATOM 686 N N . GLU A 1 85 ? -24.272 -3.022 20.596 1.00 84.75 85 GLU A N 1
ATOM 687 C CA . GLU A 1 85 ? -24.800 -4.060 21.490 1.00 84.75 85 GLU A CA 1
ATOM 688 C C . GLU A 1 85 ? -23.754 -4.517 22.513 1.00 84.75 85 GLU A C 1
ATOM 690 O O . GLU A 1 85 ? -24.056 -4.640 23.700 1.00 84.75 85 GLU A O 1
ATOM 695 N N . ASN A 1 86 ? -22.505 -4.727 22.087 1.00 87.69 86 ASN A N 1
ATOM 696 C CA . ASN A 1 86 ? -21.413 -5.091 22.986 1.00 87.69 86 ASN A CA 1
ATOM 697 C C . ASN A 1 86 ? -21.124 -3.981 24.003 1.00 87.69 86 ASN A C 1
ATOM 699 O O . ASN A 1 86 ? -20.935 -4.285 25.180 1.00 87.69 86 ASN A O 1
ATOM 703 N N . ILE A 1 87 ? -21.117 -2.713 23.575 1.00 88.12 87 ILE A N 1
ATOM 704 C CA . ILE A 1 87 ? -20.929 -1.557 24.463 1.00 88.12 87 ILE A CA 1
ATOM 705 C C . ILE A 1 87 ? -22.081 -1.476 25.470 1.00 88.12 87 ILE A C 1
ATOM 707 O O . ILE A 1 87 ? -21.836 -1.385 26.670 1.00 88.12 87 ILE A O 1
ATOM 711 N N . GLN A 1 88 ? -23.332 -1.587 25.018 1.00 89.38 88 GLN A N 1
ATOM 712 C CA . GLN A 1 88 ? -24.508 -1.587 25.895 1.00 89.38 88 GLN A CA 1
ATOM 713 C C . GLN A 1 88 ? -24.499 -2.769 26.876 1.00 89.38 88 GLN A C 1
ATOM 715 O O . GLN A 1 88 ? -24.808 -2.601 28.059 1.00 89.38 88 GLN A O 1
ATOM 720 N N . SER A 1 89 ? -24.097 -3.958 26.420 1.00 91.94 89 SER A N 1
ATOM 721 C CA . SER A 1 89 ? -23.939 -5.144 27.267 1.00 91.94 89 SER A CA 1
ATOM 722 C C . SER A 1 89 ? -22.834 -4.949 28.307 1.00 91.94 89 SER A C 1
ATOM 724 O O . SER A 1 89 ? -23.018 -5.300 29.473 1.00 91.94 89 SER A O 1
ATOM 726 N N . ALA A 1 90 ? -21.699 -4.366 27.912 1.00 92.06 90 ALA A N 1
ATOM 727 C CA . ALA A 1 90 ? -20.585 -4.072 28.805 1.00 92.06 90 ALA A CA 1
ATOM 728 C C . ALA A 1 90 ? -20.967 -3.031 29.863 1.00 92.06 90 ALA A C 1
ATOM 730 O O . ALA A 1 90 ? -20.739 -3.286 31.042 1.00 92.06 90 ALA A O 1
ATOM 731 N N . ILE A 1 91 ? -21.619 -1.927 29.472 1.00 93.00 91 ILE A N 1
ATOM 732 C CA . ILE A 1 91 ? -22.179 -0.939 30.408 1.00 93.00 91 ILE A CA 1
ATOM 733 C C . ILE A 1 91 ? -23.101 -1.643 31.402 1.00 93.00 91 ILE A C 1
ATOM 735 O O . ILE A 1 91 ? -22.884 -1.541 32.603 1.00 93.00 91 ILE A O 1
ATOM 739 N N . SER A 1 92 ? -24.067 -2.428 30.916 1.00 92.31 92 SER A N 1
ATOM 740 C CA . SER A 1 92 ? -25.027 -3.134 31.776 1.00 92.31 92 SER A CA 1
ATOM 741 C C . SER A 1 92 ? -24.328 -4.038 32.800 1.00 92.31 92 SER A C 1
ATOM 743 O O . SER A 1 92 ? -24.670 -4.027 33.983 1.00 92.31 92 SER A O 1
ATOM 745 N N . LYS A 1 93 ? -23.305 -4.794 32.372 1.00 94.62 93 LYS A N 1
ATOM 746 C CA . LYS A 1 93 ? -22.511 -5.662 33.257 1.00 94.62 93 LYS A CA 1
ATOM 747 C C . LYS A 1 93 ? -21.708 -4.861 34.279 1.00 94.62 93 LYS A C 1
ATOM 749 O O . LYS A 1 93 ? -21.716 -5.224 35.455 1.00 94.62 93 LYS A O 1
ATOM 754 N N . ILE A 1 94 ? -21.038 -3.790 33.854 1.00 93.00 94 ILE A N 1
ATOM 755 C CA . ILE A 1 94 ? -20.236 -2.941 34.742 1.00 93.00 94 ILE A CA 1
ATOM 756 C C . ILE A 1 94 ? -21.144 -2.276 35.773 1.00 93.00 94 ILE A C 1
ATOM 758 O O . ILE A 1 94 ? -20.905 -2.452 36.961 1.00 93.00 94 ILE A O 1
ATOM 762 N N . THR A 1 95 ? -22.230 -1.627 35.345 1.00 93.06 95 THR A N 1
ATOM 763 C CA . THR A 1 95 ? -23.214 -1.002 36.238 1.00 93.06 95 THR A CA 1
ATOM 764 C C . THR A 1 95 ? -23.772 -2.010 37.240 1.00 93.06 95 THR A C 1
ATOM 766 O O . THR A 1 95 ? -23.686 -1.764 38.436 1.00 93.06 95 THR A O 1
ATOM 769 N N . SER A 1 96 ? -24.212 -3.196 36.796 1.00 92.69 96 SER A N 1
ATOM 770 C CA . SER A 1 96 ? -24.704 -4.232 37.720 1.00 92.69 96 SER A CA 1
ATOM 771 C C . SER A 1 96 ? -23.647 -4.696 38.735 1.00 92.69 96 SER A C 1
ATOM 773 O O . SER A 1 96 ? -23.961 -4.954 39.897 1.00 92.69 96 SER A O 1
ATOM 775 N N . SER A 1 97 ? -22.378 -4.765 38.320 1.00 90.44 97 SER A N 1
ATOM 776 C CA . SER A 1 97 ? -21.270 -5.157 39.194 1.00 90.44 97 SER A CA 1
ATOM 777 C C . SER A 1 97 ? -20.962 -4.047 40.201 1.00 90.44 97 SER A C 1
ATOM 779 O O . SER A 1 97 ? -20.776 -4.325 41.384 1.00 90.44 97 SER A O 1
ATOM 781 N N . THR A 1 98 ? -20.970 -2.786 39.768 1.00 90.44 98 THR A N 1
ATOM 782 C CA . THR A 1 98 ? -20.782 -1.615 40.631 1.00 90.44 98 THR A CA 1
ATOM 783 C C . THR A 1 98 ? -21.925 -1.455 41.635 1.00 90.44 98 THR A C 1
ATOM 785 O O . THR A 1 98 ? -21.656 -1.211 42.810 1.00 90.44 98 THR A O 1
ATOM 788 N N . ASP A 1 99 ? -23.173 -1.682 41.223 1.00 90.00 99 ASP A N 1
ATOM 789 C CA . ASP A 1 99 ? -24.341 -1.668 42.112 1.00 90.00 99 ASP A CA 1
ATOM 790 C C . ASP A 1 99 ? -24.247 -2.785 43.159 1.00 90.00 99 ASP A C 1
ATOM 792 O O . ASP A 1 99 ? -24.511 -2.569 44.345 1.00 90.00 99 ASP A O 1
ATOM 796 N N . SER A 1 100 ? -23.795 -3.979 42.752 1.00 87.31 100 SER A N 1
ATOM 797 C CA . SER A 1 100 ? -23.558 -5.082 43.686 1.00 87.31 100 SER A CA 1
ATOM 798 C C . SER A 1 100 ? -22.465 -4.743 44.711 1.00 87.31 100 SER A C 1
ATOM 800 O O . SER A 1 100 ? -22.647 -4.992 45.904 1.00 87.31 100 SER A O 1
ATOM 802 N N . LEU A 1 101 ? -21.377 -4.084 44.293 1.00 85.94 101 LEU A N 1
ATOM 803 C CA . LEU A 1 101 ? -20.325 -3.605 45.195 1.00 85.94 101 LEU A CA 1
ATOM 804 C C . LEU A 1 101 ? -20.848 -2.539 46.163 1.00 85.94 101 LEU A C 1
ATOM 806 O O . LEU A 1 101 ? -20.556 -2.608 47.357 1.00 85.94 101 LEU A O 1
ATOM 810 N N . GLN A 1 102 ? -21.668 -1.605 45.679 1.00 86.56 102 GLN A N 1
ATOM 811 C CA . GLN A 1 102 ? -22.310 -0.589 46.512 1.00 86.56 102 GLN A CA 1
ATOM 812 C C . GLN A 1 102 ? -23.259 -1.219 47.542 1.00 86.56 102 GLN A C 1
ATOM 814 O O . GLN A 1 102 ? -23.277 -0.812 48.702 1.00 86.56 102 GLN A O 1
ATOM 819 N N . SER A 1 103 ? -23.997 -2.269 47.170 1.00 86.50 103 SER A N 1
ATOM 820 C CA . SER A 1 103 ? -24.850 -3.004 48.115 1.00 86.50 103 SER A CA 1
ATOM 821 C C . SER A 1 103 ? -24.050 -3.703 49.228 1.00 86.50 103 SER A C 1
ATOM 823 O O . SER A 1 103 ? -24.538 -3.852 50.349 1.00 86.50 103 SER A O 1
ATOM 825 N N . CYS A 1 104 ? -22.795 -4.073 48.950 1.00 85.00 104 CYS A N 1
ATOM 826 C CA . CYS A 1 104 ? -21.885 -4.685 49.918 1.00 85.00 104 CYS A CA 1
ATOM 827 C C . CYS A 1 104 ? -21.183 -3.660 50.823 1.00 85.00 104 CYS A C 1
ATOM 829 O O . CYS A 1 104 ? -20.605 -4.052 51.837 1.00 85.00 104 CYS A O 1
ATOM 831 N N . GLU A 1 105 ? -21.238 -2.363 50.504 1.00 86.81 105 GLU A N 1
ATOM 832 C CA . GLU A 1 105 ? -20.527 -1.297 51.220 1.00 86.81 105 GLU A CA 1
ATOM 833 C C . GLU A 1 105 ? -20.979 -1.195 52.683 1.00 86.81 105 GLU A C 1
ATOM 835 O O . GLU A 1 105 ? -20.162 -1.285 53.602 1.00 86.81 105 GLU A O 1
ATOM 840 N N . GLN A 1 106 ? -22.292 -1.113 52.915 1.00 87.19 106 GLN A N 1
ATOM 841 C CA . GLN A 1 106 ? -22.846 -0.964 54.261 1.00 87.19 106 GLN A CA 1
ATOM 842 C C . GLN A 1 106 ? -22.592 -2.195 55.158 1.00 87.19 106 GLN A C 1
ATOM 844 O O . GLN A 1 106 ? -22.083 -2.018 56.270 1.00 87.19 106 GLN A O 1
ATOM 849 N N . PRO A 1 107 ? -22.861 -3.445 54.719 1.00 91.12 107 PRO A N 1
ATOM 850 C CA . PRO A 1 107 ? -22.472 -4.636 55.476 1.00 91.12 107 PRO A CA 1
ATOM 851 C C . PRO A 1 107 ? -20.968 -4.705 55.739 1.00 91.12 107 PRO A C 1
ATOM 853 O O . PRO A 1 107 ? -20.540 -5.108 56.821 1.00 91.12 107 PRO A O 1
ATOM 856 N N . SER A 1 108 ? -20.156 -4.281 54.770 1.00 87.62 108 SER A N 1
ATOM 857 C CA . SER A 1 108 ? -18.710 -4.316 54.903 1.00 87.62 108 SER A CA 1
ATOM 858 C C . SER A 1 108 ? -18.183 -3.310 55.925 1.00 87.62 108 SER A C 1
ATOM 860 O O . SER A 1 108 ? -17.262 -3.654 56.661 1.00 87.62 108 SER A O 1
ATOM 862 N N . LEU A 1 109 ? -18.755 -2.106 56.012 1.00 89.44 109 LEU A N 1
ATOM 863 C CA . LEU A 1 109 ? -18.411 -1.126 57.049 1.00 89.44 109 LEU A CA 1
ATOM 864 C C . LEU A 1 109 ? -18.777 -1.636 58.448 1.00 89.44 109 LEU A C 1
ATOM 866 O O . LEU A 1 109 ? -18.012 -1.472 59.400 1.00 89.44 109 LEU A O 1
ATOM 870 N N . ILE A 1 110 ? -19.925 -2.310 58.572 1.00 92.44 110 ILE A N 1
ATOM 871 C CA . ILE A 1 110 ? -20.346 -2.944 59.828 1.00 92.44 110 ILE A CA 1
ATOM 872 C C . ILE A 1 110 ? -19.360 -4.052 60.224 1.00 92.44 110 ILE A C 1
ATOM 874 O O . ILE A 1 110 ? -18.951 -4.115 61.386 1.00 92.44 110 ILE A O 1
ATOM 878 N N . ALA A 1 111 ? -18.953 -4.893 59.270 1.00 91.44 111 ALA A N 1
ATOM 879 C CA . ALA A 1 111 ? -17.981 -5.959 59.492 1.00 91.44 111 ALA A CA 1
ATOM 880 C C . ALA A 1 111 ? -16.596 -5.411 59.877 1.00 91.44 111 ALA A C 1
ATOM 882 O O . ALA A 1 111 ? -15.992 -5.909 60.825 1.00 91.44 111 ALA A O 1
ATOM 883 N N . GLU A 1 112 ? -16.117 -4.349 59.221 1.00 90.69 112 GLU A N 1
ATOM 884 C CA . GLU A 1 112 ? -14.868 -3.663 59.584 1.00 90.69 112 GLU A CA 1
ATOM 885 C C . GLU A 1 112 ? -14.916 -3.122 61.021 1.00 90.69 112 GLU A C 1
ATOM 887 O O . GLU A 1 112 ? -13.985 -3.343 61.793 1.00 90.69 112 GLU A O 1
ATOM 892 N N . GLY A 1 113 ? -16.026 -2.495 61.428 1.00 89.44 113 GLY A N 1
ATOM 893 C CA . GLY A 1 113 ? -16.197 -2.011 62.802 1.00 89.44 113 GLY A CA 1
ATOM 894 C C . GLY A 1 113 ? -16.343 -3.130 63.844 1.00 89.44 113 GLY A C 1
ATOM 895 O O . GLY A 1 113 ? -16.010 -2.940 65.017 1.00 89.44 113 GLY A O 1
ATOM 896 N N . GLN A 1 114 ? -16.850 -4.305 63.458 1.00 91.50 114 GLN A N 1
ATOM 897 C CA . GLN A 1 114 ? -16.839 -5.501 64.310 1.00 91.50 114 GLN A CA 1
ATOM 898 C C . GLN A 1 114 ? -15.428 -6.079 64.449 1.00 91.50 114 GLN A C 1
ATOM 900 O O . GLN A 1 114 ? -15.029 -6.433 65.559 1.00 91.50 114 GLN A O 1
ATOM 905 N N . LEU A 1 115 ? -14.674 -6.127 63.351 1.00 90.69 115 LEU A N 1
ATOM 906 C CA . LEU A 1 115 ? -13.291 -6.586 63.309 1.00 90.69 115 LEU A CA 1
ATOM 907 C C . LEU A 1 115 ? -12.388 -5.696 64.170 1.00 90.69 115 LEU A C 1
ATOM 909 O O . LEU A 1 115 ? -11.612 -6.207 64.969 1.00 90.69 115 LEU A O 1
ATOM 913 N N . GLU A 1 116 ? -12.538 -4.374 64.070 1.00 89.00 116 GLU A N 1
ATOM 914 C CA . GLU A 1 116 ? -11.797 -3.412 64.891 1.00 89.00 116 GLU A CA 1
ATOM 915 C C . GLU A 1 116 ? -12.089 -3.603 66.383 1.00 89.00 116 GLU A C 1
ATOM 917 O O . GLU A 1 116 ? -11.166 -3.659 67.194 1.00 89.00 116 GLU A O 1
ATOM 922 N N . ARG A 1 117 ? -13.362 -3.803 66.754 1.00 87.25 117 ARG A N 1
ATOM 923 C CA . ARG A 1 117 ? -13.731 -4.138 68.137 1.00 87.25 117 ARG A CA 1
ATOM 924 C C . ARG A 1 117 ? -13.091 -5.446 68.591 1.00 87.25 117 ARG A C 1
ATOM 926 O O . ARG A 1 117 ? -12.510 -5.473 69.670 1.00 87.25 117 ARG A O 1
ATOM 933 N N . ALA A 1 118 ? -13.181 -6.511 67.795 1.00 88.19 118 ALA A N 1
ATOM 934 C CA . ALA A 1 118 ? -12.595 -7.813 68.121 1.00 88.19 118 ALA A CA 1
ATOM 935 C C . ALA A 1 118 ? -11.068 -7.735 68.286 1.00 88.19 118 ALA A C 1
ATOM 937 O O . ALA A 1 118 ? -10.526 -8.295 69.237 1.00 88.19 118 ALA A O 1
ATOM 938 N N . MET A 1 119 ? -10.388 -6.979 67.422 1.00 85.25 119 MET A N 1
ATOM 939 C CA . MET A 1 119 ? -8.956 -6.699 67.538 1.00 85.25 119 MET A CA 1
ATOM 940 C C . MET A 1 119 ? -8.627 -5.884 68.787 1.00 85.25 119 MET A C 1
ATOM 942 O O . MET A 1 119 ? -7.660 -6.192 69.476 1.00 85.25 119 MET A O 1
ATOM 946 N N . GLY A 1 120 ? -9.457 -4.898 69.136 1.00 83.25 120 GLY A N 1
ATOM 947 C CA . GLY A 1 120 ? -9.333 -4.159 70.392 1.00 83.25 120 GLY A CA 1
ATOM 948 C C . GLY A 1 120 ? -9.405 -5.069 71.623 1.00 83.25 120 GLY A C 1
ATOM 949 O O . GLY A 1 120 ? -8.607 -4.914 72.542 1.00 83.25 120 GLY A O 1
ATOM 950 N N . TRP A 1 121 ? -10.297 -6.067 71.620 1.00 83.81 121 TRP A N 1
ATOM 951 C CA . TRP A 1 121 ? -10.369 -7.079 72.684 1.00 83.81 121 TRP A CA 1
ATOM 952 C C . TRP A 1 121 ? -9.147 -8.006 72.704 1.00 83.81 121 TRP A C 1
ATOM 954 O O . TRP A 1 121 ? -8.595 -8.266 73.771 1.00 83.81 121 TRP A O 1
ATOM 964 N N . ALA A 1 122 ? -8.714 -8.492 71.537 1.00 83.31 122 ALA A N 1
ATOM 965 C CA . ALA A 1 122 ? -7.596 -9.427 71.419 1.00 83.31 122 ALA A CA 1
ATOM 966 C C . ALA A 1 122 ? -6.250 -8.792 71.803 1.00 83.31 122 ALA A C 1
ATOM 968 O O . ALA A 1 122 ? -5.424 -9.433 72.450 1.00 83.31 122 ALA A O 1
ATOM 969 N N . CYS A 1 123 ? -6.035 -7.529 71.430 1.00 80.56 123 CYS A N 1
ATOM 970 C CA . CYS A 1 123 ? -4.788 -6.815 71.688 1.00 80.56 123 CYS A CA 1
ATOM 971 C C . CYS A 1 123 ? -4.800 -6.007 72.996 1.00 80.56 123 CYS A C 1
ATOM 973 O O . CYS A 1 123 ? -3.741 -5.605 73.470 1.00 80.56 123 CYS A O 1
ATOM 975 N N . GLY A 1 124 ? -5.978 -5.755 73.576 1.00 69.88 124 GLY A N 1
ATOM 976 C CA . GLY A 1 124 ? -6.141 -4.953 74.791 1.00 69.88 124 GLY A CA 1
ATOM 977 C C . GLY A 1 124 ? -5.857 -5.688 76.104 1.00 69.88 124 GLY A C 1
ATOM 978 O O . GLY A 1 124 ? -5.563 -5.025 77.092 1.00 69.88 124 GLY A O 1
ATOM 979 N N . GLY A 1 125 ? -5.900 -7.028 76.119 1.00 57.44 125 GLY A N 1
ATOM 980 C CA . GLY A 1 125 ? -5.616 -7.862 77.296 1.00 57.44 125 GLY A CA 1
ATOM 981 C C . GLY A 1 125 ? -6.581 -7.663 78.490 1.00 57.44 125 GLY A C 1
ATOM 982 O O . GLY A 1 125 ? -7.162 -6.596 78.678 1.00 57.44 125 GLY A O 1
ATOM 983 N N . PRO A 1 126 ? -6.786 -8.671 79.356 1.00 53.09 126 PRO A N 1
ATOM 984 C CA . PRO A 1 126 ? -7.756 -8.592 80.449 1.00 53.09 126 PRO A CA 1
ATOM 985 C C . PRO A 1 126 ? -7.208 -7.890 81.707 1.00 53.09 126 PRO A C 1
ATOM 987 O O . PRO A 1 126 ? -7.335 -8.447 82.787 1.00 53.09 126 PRO A O 1
ATOM 990 N N . ASN A 1 127 ? -6.599 -6.698 81.604 1.00 49.75 127 ASN A N 1
ATOM 991 C CA . ASN A 1 127 ? -6.220 -5.891 82.779 1.00 49.75 127 ASN A CA 1
ATOM 992 C C . ASN A 1 127 ? -6.046 -4.394 82.455 1.00 49.75 127 ASN A C 1
ATOM 994 O O . ASN A 1 127 ? -4.989 -3.959 82.008 1.00 49.75 127 ASN A O 1
ATOM 998 N N . SER A 1 128 ? -7.050 -3.581 82.785 1.00 47.19 128 SER A N 1
ATOM 999 C CA . SER A 1 128 ? -6.882 -2.134 82.992 1.00 47.19 128 SER A CA 1
ATOM 1000 C C . SER A 1 128 ? -7.796 -1.630 84.111 1.00 47.19 128 SER A C 1
ATOM 1002 O O . SER A 1 128 ? -8.612 -0.725 83.958 1.00 47.19 128 SER A O 1
ATOM 1004 N N . SER A 1 129 ? -7.639 -2.209 85.302 1.00 49.06 129 SER A N 1
ATOM 1005 C CA . SER A 1 129 ? -8.066 -1.562 86.541 1.00 49.06 129 SER A CA 1
ATOM 1006 C C . SER A 1 129 ? -7.063 -0.467 86.928 1.00 49.06 129 SER A C 1
ATOM 1008 O O . SER A 1 129 ? -6.263 -0.660 87.837 1.00 49.06 129 SER A O 1
ATOM 1010 N N . SER A 1 130 ? -7.088 0.682 86.252 1.00 42.28 130 SER A N 1
ATOM 1011 C CA . SER A 1 130 ? -6.628 1.946 86.846 1.00 42.28 130 SER A CA 1
ATOM 1012 C C . SER A 1 130 ? -7.090 3.145 86.019 1.00 42.28 130 SER A C 1
ATOM 1014 O O . SER A 1 130 ? -6.632 3.357 84.903 1.00 42.28 130 SER A O 1
ATOM 1016 N N . SER A 1 131 ? -8.012 3.898 86.618 1.00 49.62 131 SER A N 1
ATOM 1017 C CA . SER A 1 131 ? -8.258 5.340 86.499 1.00 49.62 131 SER A CA 1
ATOM 1018 C C . SER A 1 131 ? -7.528 6.127 85.393 1.00 49.62 131 SER A C 1
ATOM 1020 O O . SER A 1 131 ? -6.304 6.231 85.404 1.00 49.62 131 SER A O 1
ATOM 1022 N N . GLY A 1 132 ? -8.309 6.833 84.565 1.00 47.50 132 GLY A N 1
ATOM 1023 C CA . GLY A 1 132 ? -7.891 8.107 83.969 1.00 47.50 132 GLY A CA 1
ATOM 1024 C C . GLY A 1 132 ? -7.825 8.158 82.439 1.00 47.50 132 GLY A C 1
ATOM 1025 O O . GLY A 1 132 ? -6.950 7.569 81.823 1.00 47.50 132 GLY A O 1
ATOM 1026 N N . ASN A 1 133 ? -8.691 8.999 81.869 1.00 41.03 133 ASN A N 1
ATOM 1027 C CA . ASN A 1 133 ? -8.686 9.571 80.514 1.00 41.03 133 ASN A CA 1
ATOM 1028 C C . ASN A 1 133 ? -9.171 8.704 79.333 1.00 41.03 133 ASN A C 1
ATOM 1030 O O . ASN A 1 133 ? -8.602 7.701 78.923 1.00 41.03 133 ASN A O 1
ATOM 1034 N N . THR A 1 134 ? -10.236 9.205 78.710 1.00 44.91 134 THR A N 1
ATOM 1035 C CA . THR A 1 134 ? -11.003 8.660 77.581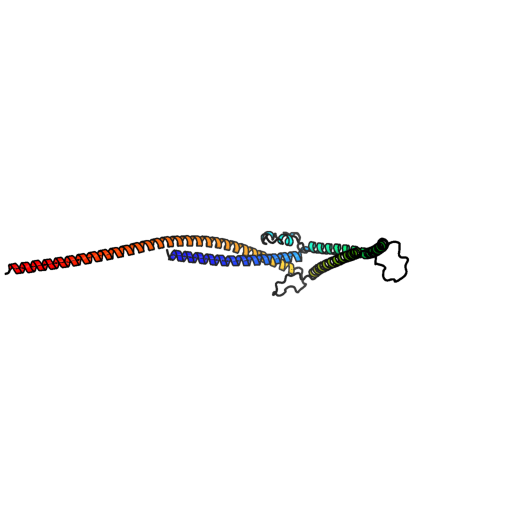 1.00 44.91 134 THR A CA 1
ATOM 1036 C C . THR A 1 134 ? -10.293 8.711 76.218 1.00 44.91 134 THR A C 1
ATOM 1038 O O . THR A 1 134 ? -10.941 8.480 75.199 1.00 44.91 134 THR A O 1
ATOM 1041 N N . SER A 1 135 ? -8.983 8.978 76.159 1.00 45.00 135 SER A N 1
ATOM 1042 C CA . SER A 1 135 ? -8.254 9.195 74.896 1.00 45.00 135 SER A CA 1
ATOM 1043 C C . SER A 1 135 ? -7.453 7.992 74.375 1.00 45.00 135 SER A C 1
ATOM 1045 O O . SER A 1 135 ? -6.916 8.069 73.275 1.00 45.00 135 SER A O 1
ATOM 1047 N N . ALA A 1 136 ? -7.389 6.868 75.100 1.00 47.84 136 ALA A N 1
ATOM 1048 C CA . ALA A 1 136 ? -6.514 5.733 74.764 1.00 47.84 136 ALA A CA 1
ATOM 1049 C C . ALA A 1 136 ? -7.259 4.437 74.370 1.00 47.84 136 ALA A C 1
ATOM 1051 O O . ALA A 1 136 ? -6.818 3.341 74.700 1.00 47.84 136 ALA A O 1
ATOM 1052 N N . LYS A 1 137 ? -8.396 4.518 73.662 1.00 52.06 137 LYS A N 1
ATOM 1053 C CA . LYS A 1 137 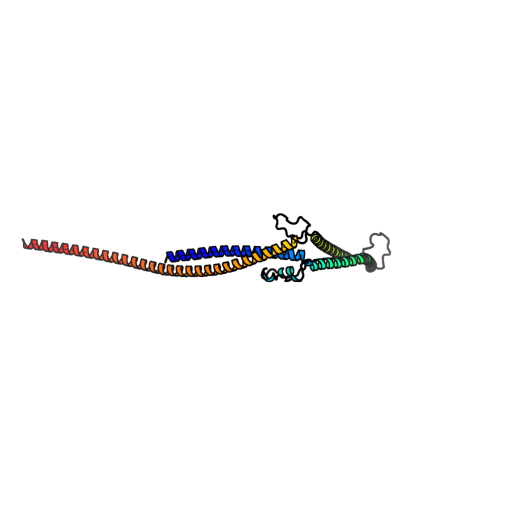? -9.170 3.315 73.269 1.00 52.06 137 LYS A CA 1
ATOM 1054 C C . LYS A 1 137 ? -8.529 2.445 72.172 1.00 52.06 137 LYS A C 1
ATOM 1056 O O . LYS A 1 137 ? -8.990 1.327 71.971 1.00 52.06 137 LYS A O 1
ATOM 1061 N N . ASN A 1 138 ? -7.457 2.907 71.521 1.00 52.91 138 ASN A N 1
ATOM 1062 C CA . ASN A 1 138 ? -6.842 2.217 70.377 1.00 52.91 138 ASN A CA 1
ATOM 1063 C C . ASN A 1 138 ? -5.367 1.825 70.602 1.00 52.91 138 ASN A C 1
ATOM 1065 O O . ASN A 1 138 ? -4.709 1.391 69.664 1.00 52.91 138 ASN A O 1
ATOM 1069 N N . SER A 1 139 ? -4.819 1.954 71.818 1.00 56.53 139 SER A N 1
ATOM 1070 C CA . SER A 1 139 ? -3.364 1.833 72.044 1.00 56.53 139 SER A CA 1
ATOM 1071 C C . SER A 1 139 ? -2.781 0.421 71.879 1.00 56.53 139 SER A C 1
ATOM 1073 O O . SER A 1 139 ? -1.566 0.269 71.961 1.00 56.53 139 SER A O 1
ATOM 1075 N N . GLY A 1 140 ? -3.614 -0.606 71.676 1.00 70.50 140 GLY A N 1
ATOM 1076 C CA . GLY A 1 140 ? -3.172 -1.997 71.521 1.00 70.50 140 GLY A CA 1
ATOM 1077 C C . GLY A 1 140 ? -3.228 -2.547 70.093 1.00 70.50 140 GLY A C 1
ATOM 1078 O O . GLY A 1 140 ? -2.572 -3.545 69.814 1.00 70.50 140 GLY A O 1
ATOM 1079 N N . ILE A 1 141 ? -3.995 -1.940 69.180 1.00 81.44 141 ILE A N 1
ATOM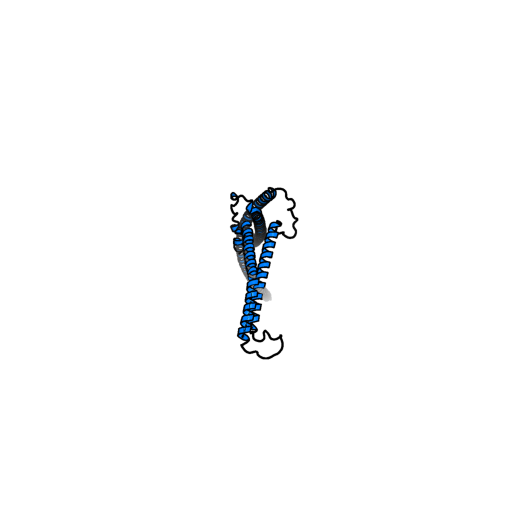 1080 C CA . ILE A 1 141 ? -4.191 -2.504 67.836 1.00 81.44 141 ILE A CA 1
ATOM 1081 C C . ILE A 1 141 ? -2.939 -2.233 66.982 1.00 81.44 141 ILE A C 1
ATOM 1083 O O . ILE A 1 141 ? -2.525 -1.077 66.870 1.00 81.44 141 ILE A O 1
ATOM 1087 N N . PRO A 1 142 ? -2.333 -3.258 66.347 1.00 85.00 142 PRO A N 1
ATOM 1088 C CA . PRO A 1 142 ? -1.185 -3.057 65.473 1.00 85.00 142 PRO A CA 1
ATOM 1089 C C . PRO A 1 142 ? -1.501 -2.076 64.330 1.00 85.00 142 PRO A C 1
ATOM 1091 O O . PRO A 1 142 ? -2.543 -2.214 63.688 1.00 85.00 142 PRO A O 1
ATOM 1094 N N . PRO A 1 143 ? -0.599 -1.140 63.984 1.00 84.62 143 PRO A N 1
ATOM 1095 C CA . PRO A 1 143 ? -0.840 -0.164 62.913 1.00 84.62 143 PRO A CA 1
ATOM 1096 C C . PRO A 1 143 ? -1.086 -0.828 61.548 1.00 84.62 143 PRO A C 1
ATOM 1098 O O . PRO A 1 143 ? -1.893 -0.340 60.759 1.00 84.62 143 PRO A O 1
ATOM 1101 N N . VAL A 1 144 ? -0.475 -1.997 61.323 1.00 89.69 144 VAL A N 1
ATOM 1102 C CA . VAL A 1 144 ? -0.643 -2.837 60.124 1.00 89.69 144 VAL A CA 1
ATOM 1103 C C . VAL A 1 144 ? -2.111 -3.235 59.897 1.00 89.69 144 VAL A C 1
ATOM 1105 O O . VAL A 1 144 ? -2.561 -3.350 58.761 1.00 89.69 144 VAL A O 1
ATOM 1108 N N . PHE A 1 145 ? -2.905 -3.392 60.962 1.00 89.81 145 PHE A N 1
ATOM 1109 C CA . PHE A 1 145 ? -4.336 -3.685 60.850 1.00 89.81 145 PHE A CA 1
ATOM 1110 C C . PHE A 1 145 ? -5.111 -2.531 60.200 1.00 89.81 145 PHE A C 1
ATOM 1112 O O . PHE A 1 145 ? -5.890 -2.739 59.269 1.00 89.81 145 PHE A O 1
ATOM 1119 N N . HIS A 1 146 ? -4.869 -1.304 60.667 1.00 89.62 146 HIS A N 1
ATOM 1120 C CA . HIS A 1 146 ? -5.500 -0.111 60.107 1.00 89.62 146 HIS A CA 1
ATOM 1121 C C . HIS A 1 146 ? -5.006 0.166 58.686 1.00 89.62 146 HIS A C 1
ATOM 1123 O O . HIS A 1 146 ? -5.799 0.557 57.833 1.00 89.62 146 HIS A O 1
ATOM 1129 N N . GLU A 1 147 ? -3.727 -0.096 58.410 1.00 93.12 147 GLU A N 1
ATOM 1130 C CA . GLU A 1 147 ? -3.170 -0.027 57.060 1.00 93.12 147 GLU A CA 1
ATOM 1131 C C . GLU A 1 147 ? -3.895 -0.983 56.103 1.00 93.12 147 GLU A C 1
ATOM 1133 O O . GLU A 1 147 ? -4.319 -0.559 55.031 1.00 93.12 147 GLU A O 1
ATOM 1138 N N . HIS A 1 148 ? -4.136 -2.237 56.499 1.00 92.94 148 HIS A N 1
ATOM 1139 C CA . HIS A 1 148 ? -4.878 -3.192 55.673 1.00 92.94 148 HIS A CA 1
ATOM 1140 C C . HIS A 1 148 ? -6.331 -2.776 55.423 1.00 92.94 148 HIS A C 1
ATOM 1142 O O . HIS A 1 148 ? -6.805 -2.892 54.290 1.00 92.94 148 HIS A O 1
ATOM 1148 N N . ILE A 1 149 ? -7.035 -2.263 56.438 1.00 91.19 149 ILE A N 1
ATOM 1149 C CA . ILE A 1 149 ? -8.402 -1.743 56.266 1.00 91.19 149 ILE A CA 1
ATOM 1150 C C . ILE A 1 149 ? -8.401 -0.557 55.299 1.00 91.19 149 ILE A C 1
ATOM 1152 O O . ILE A 1 149 ? -9.190 -0.529 54.354 1.00 91.19 149 ILE A O 1
ATOM 1156 N N . ASN A 1 150 ? -7.492 0.397 55.495 1.00 90.94 150 ASN A N 1
ATOM 1157 C CA . ASN A 1 150 ? -7.373 1.562 54.626 1.00 90.94 150 ASN A CA 1
ATOM 1158 C C . ASN A 1 150 ? -7.013 1.153 53.196 1.00 90.94 150 ASN A C 1
ATOM 1160 O O . ASN A 1 150 ? -7.626 1.651 52.255 1.00 90.94 150 ASN A O 1
ATOM 1164 N N . LYS A 1 151 ? -6.104 0.187 53.023 1.00 93.81 151 LYS A N 1
ATOM 1165 C CA . LYS A 1 151 ? -5.722 -0.312 51.702 1.00 93.81 151 LYS A CA 1
ATOM 1166 C C . LYS A 1 151 ? -6.881 -1.006 50.992 1.00 93.81 151 LYS A C 1
ATOM 1168 O O . LYS A 1 151 ? -7.081 -0.806 49.797 1.00 93.81 151 LYS A O 1
ATOM 1173 N N . ARG A 1 152 ? -7.682 -1.788 51.722 1.00 91.00 152 ARG A N 1
ATOM 1174 C CA . ARG A 1 152 ? -8.896 -2.418 51.187 1.00 91.00 152 ARG A CA 1
ATOM 1175 C C . ARG A 1 152 ? -9.903 -1.370 50.707 1.00 91.00 152 ARG A C 1
ATOM 1177 O O . ARG A 1 152 ? -10.439 -1.507 49.610 1.00 91.00 152 ARG A O 1
ATOM 1184 N N . ARG A 1 153 ? -10.138 -0.324 51.509 1.00 90.69 153 ARG A N 1
ATOM 1185 C CA . ARG A 1 153 ? -11.025 0.799 51.156 1.00 90.69 153 ARG A CA 1
ATOM 1186 C C . ARG A 1 153 ? -10.525 1.547 49.923 1.00 90.69 153 ARG A C 1
ATOM 1188 O O . ARG A 1 153 ? -11.317 1.816 49.027 1.00 90.69 153 ARG A O 1
ATOM 1195 N N . GLU A 1 154 ? -9.225 1.823 49.858 1.00 92.88 154 GLU A N 1
ATOM 1196 C CA . GLU A 1 154 ? -8.583 2.488 48.721 1.00 92.88 154 GLU A CA 1
ATOM 1197 C C . GLU A 1 154 ? -8.784 1.698 47.419 1.00 92.88 154 GLU A C 1
ATOM 1199 O O . GLU A 1 154 ? -9.265 2.257 46.439 1.00 92.88 154 GLU A O 1
ATOM 1204 N N . ILE A 1 155 ? -8.509 0.387 47.421 1.00 91.12 155 ILE A N 1
ATOM 1205 C CA . ILE A 1 155 ? -8.669 -0.476 46.236 1.00 91.12 155 ILE A CA 1
ATOM 1206 C C . ILE A 1 155 ? -10.129 -0.516 45.768 1.00 91.12 155 ILE A C 1
ATOM 1208 O O . ILE A 1 155 ? -10.403 -0.435 44.570 1.00 91.12 155 ILE A O 1
ATOM 1212 N N . LEU A 1 156 ? -11.078 -0.641 46.702 1.00 88.69 156 LEU A N 1
ATOM 1213 C CA . LEU A 1 156 ? -12.503 -0.648 46.369 1.00 88.69 156 LEU A CA 1
ATOM 1214 C C . LEU A 1 156 ? -12.933 0.680 45.745 1.00 88.69 156 LEU A C 1
ATOM 1216 O O . LEU A 1 156 ? -13.601 0.678 44.710 1.00 88.69 156 LEU A O 1
ATOM 1220 N N . TRP A 1 157 ? -12.510 1.798 46.331 1.00 89.31 157 TRP A N 1
ATOM 1221 C CA . TRP A 1 157 ? -12.816 3.126 45.813 1.00 89.31 157 TRP A CA 1
ATOM 1222 C C . TRP A 1 157 ? -12.198 3.358 44.425 1.00 89.31 157 TRP A C 1
ATOM 1224 O O . TRP A 1 157 ? -12.907 3.744 43.499 1.00 89.31 157 TRP A O 1
ATOM 1234 N N . GLU A 1 158 ? -10.922 3.013 44.233 1.00 92.56 158 GLU A N 1
ATOM 1235 C CA . GLU A 1 158 ? -10.230 3.132 42.943 1.00 92.56 158 GLU A CA 1
ATOM 1236 C C . GLU A 1 158 ? -10.892 2.271 41.854 1.00 92.56 158 GLU A C 1
ATOM 1238 O O . GLU A 1 158 ? -11.076 2.716 40.720 1.00 92.56 158 GLU A O 1
ATOM 1243 N N . SER A 1 159 ? -11.291 1.039 42.189 1.00 89.31 159 SER A N 1
ATOM 1244 C CA . SER A 1 159 ? -11.982 0.152 41.247 1.00 89.31 159 SER A CA 1
ATOM 1245 C C . SER A 1 159 ? -13.345 0.704 40.813 1.00 89.31 159 SER A C 1
ATOM 1247 O O . SER A 1 159 ? -13.720 0.572 39.646 1.00 89.31 159 SER A O 1
ATOM 1249 N N . ARG A 1 160 ? -14.059 1.374 41.728 1.00 89.62 160 ARG A N 1
ATOM 1250 C CA . ARG A 1 160 ? -15.353 2.010 41.464 1.00 89.62 160 ARG A CA 1
ATOM 1251 C C . ARG A 1 160 ? -15.207 3.235 40.569 1.00 89.62 160 ARG A C 1
ATOM 1253 O O . ARG A 1 160 ? -15.974 3.360 39.619 1.00 89.62 160 ARG A O 1
ATOM 1260 N N . GLU A 1 161 ? -14.234 4.102 40.838 1.00 90.81 161 GLU A N 1
ATOM 1261 C CA . GLU A 1 161 ? -13.958 5.266 39.986 1.00 90.81 161 GLU A CA 1
ATOM 1262 C C . GLU A 1 161 ? -13.569 4.830 38.572 1.00 90.81 161 GLU A C 1
ATOM 1264 O O . GLU A 1 161 ? -14.177 5.276 37.603 1.00 90.81 161 GLU A O 1
ATOM 1269 N N . LYS A 1 162 ? -12.670 3.845 38.435 1.00 92.88 162 LYS A N 1
ATOM 1270 C CA . LYS A 1 162 ? -12.309 3.291 37.120 1.00 92.88 162 LYS A CA 1
ATOM 1271 C C . LYS A 1 162 ? -13.515 2.716 36.376 1.00 92.88 162 LYS A C 1
ATOM 1273 O O . LYS A 1 162 ? -13.670 2.960 35.183 1.00 92.88 162 LYS A O 1
ATOM 1278 N N . ALA A 1 163 ? -14.378 1.963 37.060 1.00 92.56 163 ALA A N 1
ATOM 1279 C CA . ALA A 1 163 ? -15.605 1.435 36.466 1.00 92.56 163 ALA A CA 1
ATOM 1280 C C . ALA A 1 163 ? -16.559 2.560 36.018 1.00 92.56 163 ALA A C 1
ATOM 1282 O O . ALA A 1 163 ? -17.110 2.494 34.920 1.00 92.56 163 ALA A O 1
ATOM 1283 N N . SER A 1 164 ? -16.709 3.606 36.835 1.00 91.88 164 SER A N 1
ATOM 1284 C CA . SER A 1 164 ? -17.501 4.803 36.528 1.00 91.88 164 SER A CA 1
ATOM 1285 C C . SER A 1 164 ? -16.971 5.531 35.293 1.00 91.88 164 SER A C 1
ATOM 1287 O O . SER A 1 164 ? -17.740 5.851 34.389 1.00 91.88 164 SER A O 1
ATOM 1289 N N . ASP A 1 165 ? -15.658 5.730 35.198 1.00 93.12 165 ASP A N 1
ATOM 1290 C CA . ASP A 1 165 ? -15.031 6.399 34.059 1.00 93.12 165 ASP A CA 1
ATOM 1291 C C . ASP A 1 165 ? -15.156 5.589 32.766 1.00 93.12 165 ASP A C 1
ATOM 1293 O O . ASP A 1 165 ? -15.432 6.162 31.711 1.00 93.12 165 ASP A O 1
ATOM 1297 N N . ILE A 1 166 ? -15.048 4.258 32.840 1.00 91.94 166 ILE A N 1
ATOM 1298 C CA . ILE A 1 166 ? -15.318 3.378 31.694 1.00 91.94 166 ILE A CA 1
ATOM 1299 C C . ILE A 1 166 ? -16.777 3.517 31.247 1.00 91.94 166 ILE A C 1
ATOM 1301 O O . ILE A 1 166 ? -17.035 3.660 30.054 1.00 91.94 166 ILE A O 1
ATOM 1305 N N . VAL A 1 167 ? -17.737 3.521 32.178 1.00 92.25 167 VAL A N 1
ATOM 1306 C CA . VAL A 1 167 ? -19.158 3.704 31.841 1.00 92.25 167 VAL A CA 1
ATOM 1307 C C . VAL A 1 167 ? -19.407 5.075 31.221 1.00 92.25 167 VAL A C 1
ATOM 1309 O O . VAL A 1 167 ? -20.094 5.140 30.205 1.00 92.25 167 VAL A O 1
ATOM 1312 N N . LYS A 1 168 ? -18.829 6.156 31.762 1.00 91.00 168 LYS A N 1
ATOM 1313 C CA . LYS A 1 168 ? -18.930 7.504 31.177 1.00 91.00 168 LYS A CA 1
ATOM 1314 C C . LYS A 1 168 ? -18.353 7.540 29.768 1.00 91.00 168 LYS A C 1
ATOM 1316 O O . LYS A 1 168 ? -19.009 8.058 28.877 1.00 91.00 168 LYS A O 1
ATOM 1321 N N . LEU A 1 169 ? -17.177 6.950 29.550 1.00 89.56 169 LEU A N 1
ATOM 1322 C CA . LEU A 1 169 ? -16.564 6.863 28.226 1.00 89.56 169 LEU A CA 1
ATOM 1323 C C . LEU A 1 169 ? -17.471 6.113 27.246 1.00 89.56 169 LEU A C 1
ATOM 1325 O O . LEU A 1 169 ? -17.747 6.605 26.155 1.00 89.56 169 LEU A O 1
ATOM 1329 N N . CYS A 1 170 ? -17.966 4.938 27.637 1.00 87.69 170 CYS A N 1
ATOM 1330 C CA . CYS A 1 170 ? -18.887 4.158 26.819 1.00 87.69 170 CYS A CA 1
ATOM 1331 C C . CYS A 1 170 ? -20.197 4.915 26.551 1.00 87.69 170 CYS A C 1
ATOM 1333 O O . CYS A 1 170 ? -20.708 4.856 25.436 1.00 87.69 170 CYS A O 1
ATOM 1335 N N . MET A 1 171 ? -20.711 5.660 27.532 1.00 84.56 171 MET A N 1
ATOM 1336 C CA . MET A 1 171 ? -21.887 6.511 27.370 1.00 84.56 171 MET A CA 1
ATOM 1337 C C . MET A 1 171 ? -21.612 7.655 26.396 1.00 84.56 171 MET A C 1
ATOM 1339 O O . MET A 1 171 ? -22.397 7.848 25.482 1.00 84.56 171 MET A O 1
ATOM 1343 N N . SER A 1 172 ? -20.471 8.341 26.502 1.00 80.25 172 SER A N 1
ATOM 1344 C CA . SER A 1 172 ? -20.067 9.380 25.549 1.00 80.25 172 SER A CA 1
ATOM 1345 C C . SER A 1 172 ? -19.895 8.834 24.132 1.00 80.25 172 SER A C 1
ATOM 1347 O O . SER A 1 172 ? -20.226 9.527 23.179 1.00 80.25 172 SER A O 1
ATOM 1349 N N . ILE A 1 173 ? -19.430 7.590 23.970 1.00 82.00 173 ILE A N 1
ATOM 1350 C CA . ILE A 1 173 ? -19.3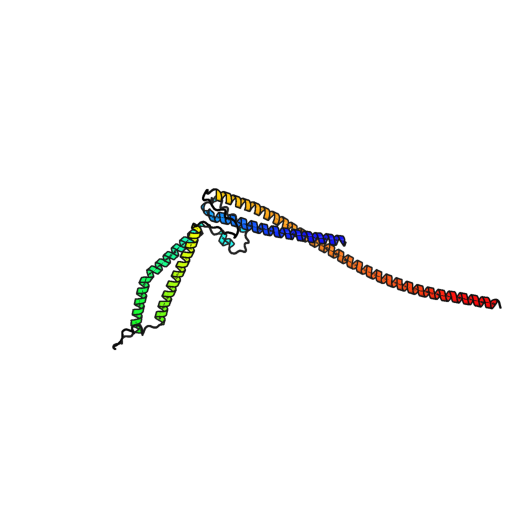85 6.917 22.662 1.00 82.00 173 ILE A CA 1
ATOM 1351 C C . ILE A 1 173 ? -20.805 6.669 22.139 1.00 82.00 173 ILE A C 1
ATOM 1353 O O . ILE A 1 173 ? -21.081 6.956 20.978 1.00 82.00 173 ILE A O 1
ATOM 1357 N N . LEU A 1 174 ? -21.721 6.177 22.978 1.00 78.31 174 LEU A N 1
ATOM 1358 C CA . LEU A 1 174 ? -23.120 5.973 22.589 1.00 78.31 174 LEU A CA 1
ATOM 1359 C C . LEU A 1 174 ? -23.841 7.294 22.280 1.00 78.31 174 LEU A C 1
ATOM 1361 O O . LEU A 1 174 ? -24.620 7.348 21.334 1.00 78.31 174 LEU A O 1
ATOM 1365 N N . GLU A 1 175 ? -23.575 8.353 23.041 1.00 73.88 175 GLU A N 1
ATOM 1366 C CA . GLU A 1 175 ? -24.094 9.703 22.815 1.00 73.88 175 GLU A CA 1
ATOM 1367 C C . GLU A 1 175 ? -23.520 10.312 21.535 1.00 73.88 175 GLU A C 1
ATOM 1369 O O . GLU A 1 175 ? -24.269 10.890 20.755 1.00 73.88 175 GLU A O 1
ATOM 1374 N N . PHE A 1 176 ? -22.224 10.131 21.268 1.00 70.25 176 PHE A N 1
ATOM 1375 C CA . PHE A 1 176 ? -21.582 10.531 20.015 1.00 70.25 176 PHE A CA 1
ATOM 1376 C C . PHE A 1 176 ? -22.204 9.808 18.811 1.00 70.25 176 PHE A C 1
ATOM 1378 O O . PHE A 1 176 ? -22.563 10.435 17.814 1.00 70.25 176 PHE A O 1
ATOM 1385 N N . GLU A 1 177 ? -22.415 8.498 18.929 1.00 66.06 177 GLU A N 1
ATOM 1386 C CA . GLU A 1 177 ? -23.101 7.681 17.923 1.00 66.06 177 GLU A CA 1
ATOM 1387 C C . GLU A 1 177 ? -24.561 8.103 17.719 1.00 66.06 177 GLU A C 1
ATOM 1389 O O . GLU A 1 177 ? -25.045 8.160 16.585 1.00 66.06 177 GLU A O 1
ATOM 1394 N N . ALA A 1 178 ? -25.269 8.425 18.803 1.00 63.44 178 ALA A N 1
ATOM 1395 C CA . ALA A 1 178 ? -26.639 8.926 18.761 1.00 63.44 178 ALA A CA 1
ATOM 1396 C C . ALA A 1 178 ? -26.721 10.355 18.197 1.00 63.44 178 ALA A C 1
ATOM 1398 O O . ALA A 1 178 ? -27.700 10.688 17.528 1.00 63.44 178 ALA A O 1
ATOM 1399 N N . SER A 1 179 ? -25.681 11.171 18.406 1.00 56.38 179 SER A N 1
ATOM 1400 C CA . SER A 1 179 ? -25.543 12.535 17.881 1.00 56.38 179 SER A CA 1
ATOM 1401 C C . SER A 1 179 ? -25.324 12.572 16.366 1.00 56.38 179 SER A C 1
ATOM 1403 O O . SER A 1 179 ? -25.415 13.641 15.771 1.00 56.38 179 SER A O 1
ATOM 1405 N N . ARG A 1 180 ? -25.093 11.415 15.729 1.00 57.03 180 ARG A N 1
ATOM 1406 C CA . ARG A 1 180 ? -25.175 11.205 14.276 1.00 57.03 180 ARG A CA 1
ATOM 1407 C C . ARG A 1 180 ? -24.421 12.239 13.419 1.00 57.03 180 ARG A C 1
ATOM 1409 O O . ARG A 1 180 ? -24.891 12.584 12.339 1.00 57.03 180 ARG A O 1
ATOM 1416 N N . ASP A 1 181 ? -23.230 12.638 13.865 1.00 46.16 181 ASP A N 1
ATOM 1417 C CA . ASP A 1 181 ? -22.238 13.425 13.109 1.00 46.16 181 ASP A CA 1
ATOM 1418 C C . ASP A 1 181 ? -20.957 12.599 12.839 1.00 46.16 181 ASP A C 1
ATOM 1420 O O . ASP A 1 181 ? -19.849 13.125 12.838 1.00 46.16 181 ASP A O 1
ATOM 1424 N N . GLY A 1 182 ? -21.095 11.283 12.618 1.00 46.50 182 GLY A N 1
ATOM 1425 C CA . GLY A 1 182 ? -20.014 10.301 12.410 1.00 46.50 182 GLY A CA 1
ATOM 1426 C C . GLY A 1 182 ? -19.149 10.508 11.154 1.00 46.50 182 GLY A C 1
ATOM 1427 O O . GLY A 1 182 ? -19.030 9.621 10.307 1.00 46.50 182 GLY A O 1
ATOM 1428 N N . HIS A 1 183 ? -18.515 11.671 11.026 1.00 46.22 183 HIS A N 1
ATOM 1429 C CA . HIS A 1 183 ? -17.620 12.030 9.940 1.00 46.22 183 HIS A CA 1
ATOM 1430 C C . HIS A 1 183 ? -16.216 12.320 10.479 1.00 46.22 183 HIS A C 1
ATOM 1432 O O . HIS A 1 183 ? -15.998 13.273 11.225 1.00 46.22 183 HIS A O 1
ATOM 1438 N N . LEU A 1 184 ? -15.234 11.534 10.030 1.00 40.03 184 LEU A N 1
ATOM 1439 C CA . LEU A 1 184 ? -13.831 11.949 10.024 1.00 40.03 184 LEU A CA 1
ATOM 1440 C C . LEU A 1 184 ? -13.696 13.144 9.069 1.00 40.03 184 LEU A C 1
ATOM 1442 O O . LEU A 1 184 ? -13.551 12.985 7.858 1.00 40.03 184 LEU A O 1
ATOM 1446 N N . LEU A 1 185 ? -13.803 14.357 9.606 1.00 41.19 185 LEU A N 1
ATOM 1447 C CA . LEU A 1 185 ? -13.544 15.585 8.862 1.00 41.19 185 LEU A CA 1
ATOM 1448 C C . LEU A 1 185 ? -12.041 15.699 8.583 1.00 41.19 185 LEU A C 1
ATOM 1450 O O . LEU A 1 185 ? -11.236 15.820 9.505 1.00 41.19 185 LEU A O 1
ATOM 1454 N N . ILE A 1 186 ? -11.664 15.720 7.303 1.00 42.72 186 ILE A N 1
ATOM 1455 C CA . ILE A 1 186 ? -10.364 16.256 6.886 1.00 42.72 186 ILE A CA 1
ATOM 1456 C C . ILE A 1 186 ? -10.438 17.778 7.108 1.00 42.72 186 ILE A C 1
ATOM 1458 O O . ILE A 1 186 ? -11.337 18.413 6.544 1.00 42.72 186 ILE A O 1
ATOM 1462 N N . PRO A 1 187 ? -9.549 18.391 7.913 1.00 35.19 187 PRO A N 1
ATOM 1463 C CA . PRO A 1 187 ? -9.581 19.831 8.150 1.00 35.19 187 PRO A CA 1
ATOM 1464 C C . PRO A 1 187 ? -9.533 20.616 6.827 1.00 35.19 187 PRO A C 1
ATOM 1466 O O . PRO A 1 187 ? -8.594 20.457 6.050 1.00 35.19 187 PRO A O 1
ATOM 1469 N N . GLY A 1 188 ? -10.540 21.463 6.568 1.00 44.44 188 GLY A N 1
ATOM 1470 C CA . GLY A 1 188 ? -10.547 22.411 5.442 1.00 44.44 188 GLY A CA 1
ATOM 1471 C C . GLY A 1 188 ? -11.567 22.183 4.315 1.00 44.44 188 GLY A C 1
ATOM 1472 O O . GLY A 1 188 ? -11.567 22.973 3.373 1.00 44.44 188 GLY A O 1
ATOM 1473 N N . GLN A 1 189 ? -12.448 21.174 4.374 1.00 43.12 189 GLN A N 1
ATOM 1474 C CA . GLN A 1 189 ? -13.530 21.020 3.381 1.00 43.12 189 GLN A CA 1
ATOM 1475 C C . GLN A 1 189 ? -14.902 21.525 3.873 1.00 43.12 189 GLN A C 1
ATOM 1477 O O . GLN A 1 189 ? -15.244 21.324 5.039 1.00 43.12 189 GLN A O 1
ATOM 1482 N N . PRO A 1 190 ? -15.707 22.170 2.999 1.00 41.91 190 PRO A N 1
ATOM 1483 C CA . PRO A 1 190 ? -17.054 22.623 3.338 1.00 41.91 190 PRO A CA 1
ATOM 1484 C C . PRO A 1 190 ? -18.038 21.453 3.513 1.00 41.91 190 PRO A C 1
ATOM 1486 O O . PRO A 1 190 ? -18.014 20.474 2.771 1.00 41.91 190 PRO A O 1
ATOM 1489 N N . TYR A 1 191 ? -18.919 21.595 4.505 1.00 41.53 191 TYR A N 1
ATOM 1490 C CA . TYR A 1 191 ? -19.893 20.605 4.978 1.00 41.53 191 TYR A CA 1
ATOM 1491 C C . TYR A 1 191 ? -21.094 20.443 4.019 1.00 41.53 191 TYR A C 1
ATOM 1493 O O . TYR A 1 191 ? -21.762 21.441 3.744 1.00 41.53 191 TYR A O 1
ATOM 1501 N N . PRO A 1 192 ? -21.439 19.226 3.547 1.00 46.78 192 PRO A N 1
ATOM 1502 C CA . PRO A 1 192 ? -22.628 19.022 2.711 1.00 46.78 192 PRO A CA 1
ATOM 1503 C C . PRO A 1 192 ? -23.885 18.540 3.470 1.00 46.78 192 PRO A C 1
ATOM 1505 O O . PRO A 1 192 ? -24.964 18.496 2.884 1.00 46.78 192 PRO A O 1
ATOM 1508 N N . PHE A 1 193 ? -23.805 18.194 4.761 1.00 52.69 193 PHE A N 1
ATOM 1509 C CA . PHE A 1 193 ? -24.859 17.448 5.474 1.00 52.69 193 PHE A CA 1
ATOM 1510 C C . PHE A 1 193 ? -25.881 18.314 6.223 1.00 52.69 193 PHE A C 1
ATOM 1512 O O . PHE A 1 193 ? -26.168 18.114 7.398 1.00 52.69 193 PHE A O 1
ATOM 1519 N N . ARG A 1 194 ? -26.501 19.276 5.541 1.00 44.41 194 ARG A N 1
ATOM 1520 C CA . ARG A 1 194 ? -27.668 19.978 6.092 1.00 44.41 194 ARG A CA 1
ATOM 1521 C C . ARG A 1 194 ? -28.845 19.790 5.153 1.00 44.41 194 ARG A C 1
ATOM 1523 O O . ARG A 1 194 ? -28.995 20.581 4.236 1.00 44.41 194 ARG A O 1
ATOM 1530 N N . ASN A 1 195 ? -29.618 18.720 5.353 1.00 39.78 195 ASN A N 1
ATOM 1531 C CA . ASN A 1 195 ? -31.087 18.711 5.269 1.00 39.78 195 ASN A CA 1
ATOM 1532 C C . ASN A 1 195 ? -31.632 17.293 5.506 1.00 39.78 195 ASN A C 1
ATOM 1534 O O . ASN A 1 195 ? -31.289 16.351 4.800 1.00 39.78 195 ASN A O 1
ATOM 1538 N N . GLY A 1 196 ? -32.498 17.155 6.515 1.00 43.12 196 GLY A N 1
ATOM 1539 C CA . GLY A 1 196 ? -33.194 15.921 6.892 1.00 43.12 196 GLY A CA 1
ATOM 1540 C C . GLY A 1 196 ? -34.336 15.558 5.944 1.00 43.12 196 GLY A C 1
ATOM 1541 O O . GLY A 1 196 ? -35.471 15.412 6.385 1.00 43.12 196 GLY A O 1
ATOM 1542 N N . VAL A 1 197 ? -34.036 15.439 4.651 1.00 41.31 197 VAL A N 1
ATOM 1543 C CA . VAL A 1 197 ? -34.983 15.028 3.612 1.00 41.31 197 VAL A CA 1
ATOM 1544 C C . VAL A 1 197 ? -34.369 13.856 2.836 1.00 41.31 197 VAL A C 1
ATOM 1546 O O . VAL A 1 197 ? -33.300 13.969 2.245 1.00 41.31 197 VAL A O 1
ATOM 1549 N N . ASP A 1 198 ? -35.082 12.733 2.889 1.00 49.53 198 ASP A N 1
ATOM 1550 C CA . ASP A 1 198 ? -34.974 11.514 2.084 1.00 49.53 198 ASP A CA 1
ATOM 1551 C C . ASP A 1 198 ? -33.859 10.502 2.381 1.00 49.53 198 ASP A C 1
ATOM 1553 O O . ASP A 1 198 ? -32.683 10.702 2.090 1.00 49.53 198 ASP A O 1
ATOM 1557 N N . GLY A 1 199 ? -34.282 9.293 2.777 1.00 55.22 199 GLY A N 1
ATOM 1558 C CA . GLY A 1 199 ? -33.478 8.066 2.713 1.00 55.22 199 GLY A CA 1
ATOM 1559 C C . GLY A 1 199 ? -32.960 7.719 1.305 1.00 55.22 199 GLY A C 1
ATOM 1560 O O . GLY A 1 199 ? -32.129 6.829 1.174 1.00 55.22 199 GLY A O 1
ATOM 1561 N N . ASN A 1 200 ? -33.385 8.446 0.267 1.00 60.94 200 ASN A N 1
ATOM 1562 C CA . ASN A 1 200 ? -32.874 8.317 -1.098 1.00 60.94 200 ASN A CA 1
ATOM 1563 C C . ASN A 1 200 ? -31.539 9.056 -1.317 1.00 60.94 200 ASN A C 1
ATOM 1565 O O . ASN A 1 200 ? -30.783 8.685 -2.214 1.00 60.94 200 ASN A O 1
ATOM 1569 N N . THR A 1 201 ? -31.206 10.072 -0.510 1.00 72.25 201 THR A N 1
ATOM 1570 C CA . THR A 1 201 ? -29.982 10.874 -0.716 1.00 72.25 201 THR A CA 1
ATOM 1571 C C . THR A 1 201 ? -28.709 10.105 -0.364 1.00 72.25 201 THR A C 1
ATOM 1573 O O . THR A 1 201 ? -27.750 10.131 -1.135 1.00 72.25 201 THR A O 1
ATOM 1576 N N . TRP A 1 202 ? -28.691 9.352 0.743 1.00 73.31 202 TRP A N 1
ATOM 1577 C CA . TRP A 1 202 ? -27.528 8.529 1.102 1.00 73.31 202 TRP A CA 1
ATOM 1578 C C . TRP A 1 202 ? -27.329 7.362 0.127 1.00 73.31 202 TRP A C 1
ATOM 1580 O O . TRP A 1 202 ? -26.191 7.058 -0.212 1.00 73.31 202 TRP A O 1
ATOM 1590 N N . GLN A 1 203 ? -28.412 6.753 -0.377 1.00 73.56 203 GLN A N 1
ATOM 1591 C CA . GLN A 1 203 ? -28.338 5.689 -1.386 1.00 73.56 203 GLN A CA 1
ATOM 1592 C C . GLN A 1 203 ? -27.733 6.212 -2.688 1.00 73.56 203 GLN A C 1
ATOM 1594 O O . GLN A 1 203 ? -26.856 5.578 -3.269 1.00 73.56 203 GLN A O 1
ATOM 1599 N N . GLN A 1 204 ? -28.149 7.402 -3.123 1.00 80.00 204 GLN A N 1
ATOM 1600 C CA . GLN A 1 204 ? -27.583 8.048 -4.302 1.00 80.00 204 GLN A CA 1
ATOM 1601 C C . GLN A 1 204 ? -26.099 8.397 -4.108 1.00 80.00 204 GLN A C 1
ATOM 1603 O O . GLN A 1 204 ? -25.294 8.172 -5.014 1.00 80.00 204 GLN A O 1
ATOM 1608 N N . LEU A 1 205 ? -25.714 8.899 -2.931 1.00 80.94 205 LEU A N 1
ATOM 1609 C CA . LEU A 1 205 ? -24.313 9.162 -2.587 1.00 80.94 205 LEU A CA 1
ATOM 1610 C C . LEU A 1 205 ? -23.484 7.876 -2.520 1.00 80.94 205 LEU A C 1
ATOM 1612 O O . LEU A 1 205 ? -22.368 7.854 -3.027 1.00 80.94 205 LEU A O 1
ATOM 1616 N N . TYR A 1 206 ? -24.032 6.799 -1.962 1.00 80.19 206 TYR A N 1
ATOM 1617 C CA . TYR A 1 206 ? -23.393 5.487 -1.922 1.00 80.19 206 TYR A CA 1
ATOM 1618 C C . TYR A 1 206 ? -23.158 4.937 -3.334 1.00 80.19 206 TYR A C 1
ATOM 1620 O O . TYR A 1 206 ? -22.037 4.560 -3.668 1.00 80.19 206 TYR A O 1
ATOM 1628 N N . MET A 1 207 ? -24.168 4.993 -4.209 1.00 80.50 207 MET A N 1
ATOM 1629 C CA . MET A 1 207 ? -24.025 4.592 -5.613 1.00 80.50 207 MET A CA 1
ATOM 1630 C C . MET A 1 207 ? -23.013 5.461 -6.374 1.00 80.50 207 MET A C 1
ATOM 1632 O O . MET A 1 207 ? -22.258 4.949 -7.203 1.00 80.50 207 MET A O 1
ATOM 1636 N N . ASN A 1 208 ? -22.947 6.762 -6.078 1.00 86.12 208 ASN A N 1
ATOM 1637 C CA . ASN A 1 208 ? -21.923 7.654 -6.625 1.00 86.12 208 ASN A CA 1
ATOM 1638 C C . ASN A 1 208 ? -20.519 7.252 -6.138 1.00 86.12 208 ASN A C 1
ATOM 1640 O O . ASN A 1 208 ? -19.615 7.086 -6.953 1.00 86.12 208 ASN A O 1
ATOM 1644 N N . SER A 1 209 ? -20.346 6.996 -4.839 1.00 82.38 209 SER A N 1
ATOM 1645 C CA . SER A 1 209 ? -19.080 6.520 -4.270 1.00 82.38 209 SER A CA 1
ATOM 1646 C C . SER A 1 209 ? -18.650 5.169 -4.849 1.00 82.38 209 SER A C 1
ATOM 1648 O O . SER A 1 209 ? -17.475 5.007 -5.165 1.00 82.38 209 SER A O 1
ATOM 1650 N N . LEU A 1 210 ? -19.579 4.232 -5.079 1.00 81.75 210 LEU A N 1
ATOM 1651 C CA . LEU A 1 210 ? -19.301 2.970 -5.778 1.00 81.75 210 LEU A CA 1
ATOM 1652 C C . LEU A 1 210 ? -18.879 3.194 -7.234 1.00 81.75 210 LEU A C 1
ATOM 1654 O O . LEU A 1 210 ? -17.933 2.571 -7.705 1.00 81.75 210 LEU A O 1
ATOM 1658 N N . THR A 1 211 ? -19.536 4.115 -7.938 1.00 87.88 211 THR A N 1
ATOM 1659 C CA . THR A 1 211 ? -19.152 4.480 -9.311 1.00 87.88 211 THR A CA 1
ATOM 1660 C C . THR A 1 211 ? -17.750 5.094 -9.333 1.00 87.88 211 THR A C 1
ATOM 1662 O O . THR A 1 211 ? -16.923 4.743 -10.172 1.00 87.88 211 THR A O 1
ATOM 1665 N N . ARG A 1 212 ? -17.437 5.979 -8.378 1.00 88.94 212 ARG A N 1
ATOM 1666 C CA . ARG A 1 212 ? -16.096 6.555 -8.219 1.00 88.94 212 ARG A CA 1
ATOM 1667 C C . ARG A 1 212 ? -15.065 5.483 -7.869 1.00 88.94 212 ARG A C 1
ATOM 1669 O O . ARG A 1 212 ? -13.954 5.532 -8.395 1.00 88.94 212 ARG A O 1
ATOM 1676 N N . LEU A 1 213 ? -15.417 4.516 -7.023 1.00 87.19 213 LEU A N 1
ATOM 1677 C CA . LEU A 1 213 ? -14.555 3.385 -6.685 1.00 87.19 213 LEU A CA 1
ATOM 1678 C C . LEU A 1 213 ? -14.225 2.571 -7.937 1.00 87.19 213 LEU A C 1
ATOM 1680 O O . LEU A 1 213 ? -13.060 2.290 -8.193 1.00 87.19 213 LEU A O 1
ATOM 1684 N N . ASP A 1 214 ? -15.231 2.263 -8.751 1.00 85.06 214 ASP A N 1
ATOM 1685 C CA . ASP A 1 214 ? -15.055 1.517 -9.993 1.00 85.06 214 ASP A CA 1
ATOM 1686 C C . ASP A 1 214 ? -14.145 2.260 -10.987 1.00 85.06 214 ASP A C 1
ATOM 1688 O O . ASP A 1 214 ? -13.165 1.704 -11.487 1.00 85.06 214 ASP A O 1
ATOM 1692 N N . VAL A 1 215 ? -14.395 3.554 -11.208 1.00 90.31 215 VAL A N 1
ATOM 1693 C CA . VAL A 1 215 ? -13.579 4.393 -12.103 1.00 90.31 215 VAL A CA 1
ATOM 1694 C C . VAL A 1 215 ? -12.136 4.516 -11.606 1.00 90.31 215 VAL A C 1
ATOM 1696 O O . VAL A 1 215 ? -11.193 4.388 -12.395 1.00 90.31 215 VAL A O 1
ATOM 1699 N N . THR A 1 216 ? -11.937 4.756 -10.307 1.00 89.06 216 THR A N 1
ATOM 1700 C CA . THR A 1 216 ? -10.593 4.876 -9.713 1.00 89.06 216 THR A CA 1
ATOM 1701 C C . THR A 1 216 ? -9.845 3.549 -9.749 1.00 89.06 216 THR A C 1
ATOM 1703 O O . THR A 1 216 ? -8.659 3.539 -10.078 1.00 89.06 216 THR A O 1
ATOM 1706 N N . PHE A 1 217 ? -10.530 2.428 -9.520 1.00 87.62 217 PHE A N 1
ATOM 1707 C CA . PHE A 1 217 ? -9.959 1.089 -9.615 1.00 87.62 217 PHE A CA 1
ATOM 1708 C C . PHE A 1 217 ? -9.479 0.756 -11.033 1.00 87.62 217 PHE A C 1
ATOM 1710 O O . PHE A 1 217 ? -8.338 0.324 -11.223 1.00 87.62 217 PHE A O 1
ATOM 1717 N N . HIS A 1 218 ? -10.315 1.000 -12.045 1.00 91.88 218 HIS A 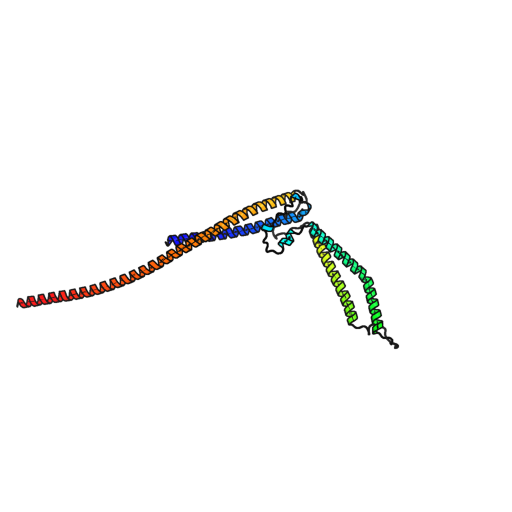N 1
ATOM 1718 C CA . HIS A 1 218 ? -9.939 0.777 -13.441 1.00 91.88 218 HIS A CA 1
ATOM 1719 C C . HIS A 1 218 ? -8.781 1.683 -13.872 1.00 91.88 218 HIS A C 1
ATOM 1721 O O . HIS A 1 218 ? -7.866 1.228 -14.562 1.00 91.88 218 HIS A O 1
ATOM 1727 N N . SER A 1 219 ? -8.792 2.946 -13.435 1.00 92.56 219 SER A N 1
ATOM 1728 C CA . SER A 1 219 ? -7.713 3.899 -13.719 1.00 92.56 219 SER A CA 1
ATOM 1729 C C . SER A 1 219 ? -6.398 3.452 -13.081 1.00 92.56 219 SER A C 1
ATOM 1731 O O . SER A 1 219 ? -5.390 3.359 -13.774 1.00 92.56 219 SER A O 1
ATOM 1733 N N . TYR A 1 220 ? -6.422 3.083 -11.795 1.00 92.38 220 TYR A N 1
ATOM 1734 C CA . TYR A 1 220 ? -5.266 2.527 -11.089 1.00 92.38 220 TYR A CA 1
ATOM 1735 C C . TYR A 1 220 ? -4.709 1.295 -11.806 1.00 92.38 220 TYR A C 1
ATOM 1737 O O . TYR A 1 220 ? -3.522 1.249 -12.115 1.00 92.38 220 TYR A O 1
ATOM 1745 N N . THR A 1 221 ? -5.567 0.323 -12.121 1.00 90.50 221 THR A N 1
ATOM 1746 C CA . THR A 1 221 ? -5.155 -0.946 -12.738 1.00 90.50 221 THR A CA 1
ATOM 1747 C C . THR A 1 221 ? -4.502 -0.721 -14.097 1.00 90.50 221 THR A C 1
ATOM 1749 O O . THR A 1 221 ? -3.458 -1.305 -14.388 1.00 90.50 221 THR A O 1
ATOM 1752 N N . ARG A 1 222 ? -5.082 0.158 -14.923 1.00 93.62 222 ARG A N 1
ATOM 1753 C CA . ARG A 1 222 ? -4.513 0.519 -16.225 1.00 93.62 222 ARG A CA 1
ATOM 1754 C C . ARG A 1 222 ? -3.155 1.198 -16.065 1.00 93.62 222 ARG A C 1
ATOM 1756 O O . ARG A 1 222 ? -2.181 0.750 -16.662 1.00 93.62 222 ARG A O 1
ATOM 1763 N N . THR A 1 223 ? -3.071 2.244 -15.246 1.00 93.56 223 THR A N 1
ATOM 1764 C CA . THR A 1 223 ? -1.826 3.003 -15.070 1.00 93.56 223 THR A CA 1
ATOM 1765 C C . THR A 1 223 ? -0.733 2.161 -14.408 1.00 93.56 223 THR A C 1
ATOM 1767 O O . THR A 1 223 ? 0.439 2.310 -14.741 1.00 93.56 223 THR A O 1
ATOM 1770 N N . GLU A 1 224 ? -1.085 1.225 -13.523 1.00 93.50 224 GLU A N 1
ATOM 1771 C CA . GLU A 1 224 ? -0.133 0.277 -12.938 1.00 93.50 224 GLU A CA 1
ATOM 1772 C C . GLU A 1 224 ? 0.452 -0.668 -14.000 1.00 93.50 224 GLU A C 1
ATOM 1774 O O . GLU A 1 224 ? 1.662 -0.906 -14.018 1.00 93.50 224 GLU A O 1
ATOM 1779 N N . GLN A 1 225 ? -0.377 -1.183 -14.913 1.00 94.75 225 GLN A N 1
ATOM 1780 C CA . GLN A 1 225 ? 0.083 -2.009 -16.034 1.00 94.75 225 GLN A CA 1
ATOM 1781 C C . GLN A 1 225 ? 0.976 -1.216 -16.994 1.00 94.75 225 GLN A C 1
ATOM 1783 O O . GLN A 1 225 ? 2.046 -1.691 -17.373 1.00 94.75 225 GLN A O 1
ATOM 1788 N N . GLU A 1 226 ? 0.581 0.007 -17.346 1.00 94.62 226 GLU A N 1
ATOM 1789 C CA . GLU A 1 226 ? 1.381 0.896 -18.195 1.00 94.62 226 GLU A CA 1
ATOM 1790 C C . GLU A 1 226 ? 2.725 1.247 -17.541 1.00 94.62 226 GLU A C 1
ATOM 1792 O O . GLU A 1 226 ? 3.760 1.246 -18.207 1.00 94.62 226 GLU A O 1
ATOM 1797 N N . TRP A 1 227 ? 2.745 1.490 -16.228 1.00 96.00 227 TRP A N 1
ATOM 1798 C CA . TRP A 1 227 ? 3.982 1.727 -15.488 1.00 96.00 227 TRP A CA 1
ATOM 1799 C C . TRP A 1 227 ? 4.899 0.496 -15.479 1.00 96.00 227 TRP A C 1
ATOM 1801 O O . TRP A 1 227 ? 6.104 0.643 -15.682 1.00 96.00 227 TRP A O 1
ATOM 1811 N N . LYS A 1 228 ? 4.353 -0.716 -15.310 1.00 94.94 228 LYS A N 1
ATOM 1812 C CA . LYS A 1 228 ? 5.126 -1.969 -15.414 1.00 94.94 228 LYS A CA 1
ATOM 1813 C C . LYS A 1 228 ? 5.760 -2.120 -16.799 1.00 94.94 228 LYS A C 1
ATOM 1815 O O . LYS A 1 228 ? 6.936 -2.457 -16.897 1.00 94.94 228 LYS A O 1
ATOM 1820 N N . LEU A 1 229 ? 5.023 -1.796 -17.865 1.00 94.62 229 LEU A N 1
ATOM 1821 C CA . LEU A 1 229 ? 5.581 -1.762 -19.221 1.00 94.62 229 LEU A CA 1
ATOM 1822 C C . LEU A 1 229 ? 6.694 -0.713 -19.347 1.00 94.62 229 LEU A C 1
ATOM 1824 O O . LEU A 1 229 ? 7.753 -1.014 -19.893 1.00 94.62 229 LEU A O 1
ATOM 1828 N N . ALA A 1 230 ? 6.500 0.490 -18.799 1.00 94.12 230 ALA A N 1
ATOM 1829 C CA . ALA A 1 230 ? 7.526 1.533 -18.783 1.00 94.12 230 ALA A CA 1
ATOM 1830 C C . ALA A 1 230 ? 8.777 1.132 -17.978 1.00 94.12 230 ALA A C 1
ATOM 1832 O O . ALA A 1 230 ? 9.888 1.549 -18.291 1.00 94.12 230 ALA A O 1
ATOM 1833 N N . GLN A 1 231 ? 8.632 0.295 -16.953 1.00 94.31 231 GLN A N 1
ATOM 1834 C CA . GLN A 1 231 ? 9.772 -0.266 -16.238 1.00 94.31 231 GLN A CA 1
ATOM 1835 C C . GLN A 1 231 ? 10.569 -1.232 -17.128 1.00 94.31 231 GLN A C 1
ATOM 1837 O O . GLN A 1 231 ? 11.791 -1.113 -17.208 1.00 94.31 231 GLN A O 1
ATOM 1842 N N . CYS A 1 232 ? 9.893 -2.115 -17.868 1.00 93.88 232 CYS A N 1
ATOM 1843 C CA . CYS A 1 232 ? 10.554 -2.986 -18.843 1.00 93.88 232 CYS A CA 1
ATOM 1844 C C . CYS A 1 232 ? 11.272 -2.185 -19.945 1.00 93.88 232 CYS A C 1
ATOM 1846 O O . CYS A 1 232 ? 12.365 -2.562 -20.370 1.00 93.88 232 CYS A O 1
ATOM 1848 N N . THR A 1 233 ? 10.708 -1.058 -20.403 1.00 94.19 233 THR A N 1
ATOM 1849 C CA . THR A 1 233 ? 11.383 -0.207 -21.402 1.00 94.19 233 THR A CA 1
ATOM 1850 C C . THR A 1 233 ? 12.618 0.490 -20.836 1.00 94.19 233 THR A C 1
ATOM 1852 O O . THR A 1 233 ? 13.615 0.612 -21.548 1.00 94.19 233 THR A O 1
ATOM 1855 N N . VAL A 1 234 ? 12.607 0.895 -19.561 1.00 96.00 234 VAL A N 1
ATOM 1856 C CA . VAL A 1 234 ? 13.805 1.406 -18.871 1.00 96.00 234 VAL A CA 1
ATOM 1857 C C . VAL A 1 234 ? 14.908 0.355 -18.831 1.00 96.00 234 VAL A C 1
ATOM 1859 O O . VAL A 1 234 ? 16.057 0.679 -19.124 1.00 96.00 234 VAL A O 1
ATOM 1862 N N . GLU A 1 235 ? 14.576 -0.892 -18.499 1.00 95.62 235 GLU A N 1
ATOM 1863 C CA . GLU A 1 235 ? 15.541 -1.998 -18.471 1.00 95.62 235 GLU A CA 1
ATOM 1864 C C . GLU A 1 235 ? 16.146 -2.241 -19.860 1.00 95.62 235 GLU A C 1
ATOM 1866 O O . GLU A 1 235 ? 17.369 -2.297 -20.005 1.00 95.62 235 GLU A O 1
ATOM 1871 N N . ALA A 1 236 ? 15.309 -2.284 -20.901 1.00 95.44 236 ALA A N 1
ATOM 1872 C CA . ALA A 1 236 ? 15.766 -2.423 -22.281 1.00 95.44 236 ALA A CA 1
ATOM 1873 C C . ALA A 1 236 ? 16.676 -1.259 -22.718 1.00 95.44 236 ALA A C 1
ATOM 1875 O O . ALA A 1 236 ? 17.756 -1.489 -23.264 1.00 95.44 236 ALA A O 1
ATOM 1876 N N . ALA A 1 237 ? 16.286 -0.011 -22.435 1.00 95.75 237 ALA A N 1
ATOM 1877 C CA . ALA A 1 237 ? 17.078 1.170 -22.775 1.00 95.75 237 ALA A CA 1
ATOM 1878 C C . ALA A 1 237 ? 18.406 1.223 -21.999 1.00 95.75 237 ALA A C 1
ATOM 1880 O O . ALA A 1 237 ? 19.435 1.601 -22.556 1.00 95.75 237 ALA A O 1
ATOM 1881 N N . SER A 1 238 ? 18.407 0.794 -20.733 1.00 94.75 238 SER A N 1
ATOM 1882 C CA . SER A 1 238 ? 19.618 0.681 -19.915 1.00 94.75 238 SER A CA 1
ATOM 1883 C C . SER A 1 238 ? 20.591 -0.354 -20.485 1.00 94.75 238 SER A C 1
ATOM 1885 O O . SER A 1 238 ? 21.790 -0.087 -20.566 1.00 94.75 238 SER A O 1
ATOM 1887 N N . ASN A 1 239 ? 20.091 -1.509 -20.930 1.00 95.44 239 ASN A N 1
ATOM 1888 C CA . ASN A 1 239 ? 20.911 -2.537 -21.577 1.00 95.44 239 ASN A CA 1
ATOM 1889 C C . ASN A 1 239 ? 21.478 -2.056 -22.925 1.00 95.44 239 ASN A C 1
ATOM 1891 O O . ASN A 1 239 ? 22.645 -2.308 -23.240 1.00 95.44 239 ASN A O 1
ATOM 1895 N N . GLY A 1 240 ? 20.682 -1.311 -23.700 1.00 94.06 240 GLY A N 1
ATOM 1896 C CA . GLY A 1 240 ? 21.138 -0.663 -24.933 1.00 94.06 240 GLY A CA 1
ATOM 1897 C C . GLY A 1 240 ? 22.260 0.349 -24.679 1.00 94.06 240 GLY A C 1
ATOM 1898 O O . GLY A 1 240 ? 23.304 0.288 -25.327 1.00 94.06 240 GLY A O 1
ATOM 1899 N N . LEU A 1 241 ? 22.099 1.220 -23.677 1.00 95.19 241 LEU A N 1
ATOM 1900 C CA . LEU A 1 241 ? 23.141 2.162 -23.259 1.00 95.19 241 LEU A CA 1
ATOM 1901 C C . LEU A 1 241 ? 24.409 1.442 -22.789 1.00 95.19 241 LEU A C 1
ATOM 1903 O O . LEU A 1 241 ? 25.510 1.847 -23.161 1.00 95.19 241 LEU A O 1
ATOM 1907 N N . TYR A 1 242 ? 24.278 0.371 -22.005 1.00 95.38 242 TYR A N 1
ATOM 1908 C CA . TYR A 1 242 ? 25.421 -0.430 -21.562 1.00 95.38 242 TYR A CA 1
ATOM 1909 C C . TYR A 1 242 ? 26.220 -0.979 -22.752 1.00 95.38 242 TYR A C 1
ATOM 1911 O O . TYR A 1 242 ? 27.444 -0.849 -22.797 1.00 95.38 242 TYR A O 1
ATOM 1919 N N . THR A 1 243 ? 25.520 -1.510 -23.756 1.00 95.62 243 THR A N 1
ATOM 1920 C CA . THR A 1 243 ? 26.134 -2.034 -24.984 1.00 95.62 243 THR A CA 1
ATOM 1921 C C . THR A 1 243 ? 26.862 -0.933 -25.759 1.00 95.62 243 THR A C 1
ATOM 1923 O O . THR A 1 243 ? 28.052 -1.073 -26.043 1.00 95.62 243 THR A O 1
ATOM 1926 N N . ALA A 1 244 ? 26.204 0.205 -26.006 1.00 95.31 244 ALA A N 1
ATOM 1927 C CA . ALA A 1 244 ? 26.809 1.344 -26.702 1.00 95.31 244 ALA A CA 1
ATOM 1928 C C . ALA A 1 244 ? 28.022 1.921 -25.947 1.00 95.31 244 ALA A C 1
ATOM 1930 O O . ALA A 1 244 ? 29.011 2.331 -26.552 1.00 95.31 244 ALA A O 1
ATOM 1931 N N . THR A 1 245 ? 27.976 1.920 -24.610 1.00 95.06 245 THR A N 1
ATOM 1932 C CA . THR A 1 245 ? 29.100 2.336 -23.757 1.00 95.06 245 THR A CA 1
ATOM 1933 C C . THR A 1 245 ? 30.299 1.408 -23.934 1.00 95.06 245 THR A C 1
ATOM 1935 O O . THR A 1 245 ? 31.434 1.873 -24.053 1.00 95.06 245 THR A O 1
ATOM 1938 N N . ASN A 1 246 ? 30.059 0.095 -23.970 1.00 95.88 246 ASN A N 1
ATOM 1939 C CA . ASN A 1 246 ? 31.110 -0.896 -24.170 1.00 95.88 246 ASN A CA 1
ATOM 1940 C C . ASN A 1 246 ? 31.761 -0.759 -25.555 1.00 95.88 246 ASN A C 1
ATOM 1942 O O . ASN A 1 246 ? 32.987 -0.747 -25.665 1.00 95.88 246 ASN A O 1
ATOM 1946 N N . GLU A 1 247 ? 30.962 -0.580 -26.607 1.00 95.56 247 GLU A N 1
ATOM 1947 C CA . GLU A 1 247 ? 31.471 -0.347 -27.963 1.00 95.56 247 GLU A CA 1
ATOM 1948 C C . GLU A 1 247 ? 32.304 0.937 -28.055 1.00 95.56 247 GLU A C 1
ATOM 1950 O O . GLU A 1 247 ? 33.417 0.913 -28.591 1.00 95.56 247 GLU A O 1
ATOM 1955 N N . LEU A 1 248 ? 31.820 2.034 -27.461 1.00 94.38 248 LEU A N 1
ATOM 1956 C CA . LEU A 1 248 ? 32.555 3.296 -27.393 1.00 94.38 248 LEU A CA 1
ATOM 1957 C C . LEU A 1 248 ? 33.887 3.140 -26.646 1.00 94.38 248 LEU A C 1
ATOM 1959 O O . LEU A 1 248 ? 34.903 3.685 -27.078 1.00 94.38 248 LEU A O 1
ATOM 1963 N N . CYS A 1 249 ? 33.906 2.371 -25.555 1.00 94.75 249 CYS A N 1
ATOM 1964 C CA . CYS A 1 249 ? 35.125 2.055 -24.813 1.00 94.75 249 CYS A CA 1
ATOM 1965 C C . CYS A 1 249 ? 36.136 1.305 -25.693 1.00 94.75 249 CYS A C 1
ATOM 1967 O O . CYS A 1 249 ? 37.295 1.711 -25.793 1.00 94.75 249 CYS A O 1
ATOM 1969 N N . ILE A 1 250 ? 35.690 0.263 -26.402 1.00 95.50 250 ILE A N 1
ATOM 1970 C CA . ILE A 1 250 ? 36.538 -0.514 -27.315 1.00 95.50 250 ILE A CA 1
ATOM 1971 C C . ILE A 1 250 ? 37.116 0.380 -28.418 1.00 95.50 250 ILE A C 1
ATOM 1973 O O . ILE A 1 250 ? 38.313 0.309 -28.704 1.00 95.50 250 ILE A O 1
ATOM 1977 N N . ALA A 1 251 ? 36.305 1.236 -29.040 1.00 94.50 251 ALA A N 1
ATOM 1978 C CA . ALA A 1 251 ? 36.803 2.139 -30.074 1.00 94.50 251 ALA A CA 1
ATOM 1979 C C . ALA A 1 251 ? 37.736 3.217 -29.529 1.00 94.50 251 ALA A C 1
ATOM 1981 O O . ALA A 1 251 ? 38.724 3.536 -30.184 1.00 94.50 251 ALA A O 1
ATOM 1982 N N . SER A 1 252 ? 37.472 3.736 -28.328 1.00 94.31 252 SER A N 1
ATOM 1983 C CA . SER A 1 252 ? 38.365 4.672 -27.642 1.00 94.31 252 SER A CA 1
ATOM 1984 C C . SER A 1 252 ? 39.737 4.042 -27.383 1.00 94.31 252 SER A C 1
ATOM 1986 O O . SER A 1 252 ? 40.766 4.645 -27.689 1.00 94.31 252 SER A O 1
ATOM 1988 N N . LEU A 1 253 ? 39.774 2.786 -26.922 1.00 96.25 253 LEU A N 1
ATOM 1989 C CA . LEU A 1 253 ? 41.021 2.036 -26.749 1.00 96.25 253 LEU A CA 1
ATOM 1990 C C . LEU A 1 253 ? 41.765 1.841 -28.077 1.00 96.25 253 LEU A C 1
ATOM 1992 O O . LEU A 1 253 ? 42.972 2.076 -28.140 1.00 96.25 253 LEU A O 1
ATOM 1996 N N . LYS A 1 254 ? 41.055 1.475 -29.152 1.00 95.56 254 LYS A N 1
ATOM 1997 C CA . LYS A 1 254 ? 41.646 1.336 -30.495 1.00 95.56 254 LYS A CA 1
ATOM 1998 C C . LYS A 1 254 ? 42.197 2.661 -31.024 1.00 95.56 254 LYS A C 1
ATOM 2000 O O . LYS A 1 254 ? 43.318 2.694 -31.522 1.00 95.56 254 LYS A O 1
ATOM 2005 N N . ALA A 1 255 ? 41.446 3.751 -30.880 1.00 94.81 255 ALA A N 1
ATOM 2006 C CA . ALA A 1 255 ? 41.874 5.085 -31.290 1.00 94.81 255 ALA A CA 1
ATOM 2007 C C . ALA A 1 255 ? 43.108 5.550 -30.502 1.00 94.81 255 ALA A C 1
ATOM 2009 O O . ALA A 1 255 ? 44.038 6.106 -31.083 1.00 94.81 255 ALA A O 1
ATOM 2010 N N . LYS A 1 256 ? 43.159 5.265 -29.193 1.00 96.00 256 LYS A N 1
ATOM 2011 C CA . LYS A 1 256 ? 44.321 5.560 -28.348 1.00 96.00 256 LYS A CA 1
ATOM 2012 C C . LYS A 1 256 ? 45.562 4.778 -28.784 1.00 96.00 256 LYS A C 1
ATOM 2014 O O . LYS A 1 256 ? 46.638 5.365 -28.845 1.00 96.00 256 LYS A O 1
ATOM 2019 N N . SER A 1 257 ? 45.410 3.496 -29.123 1.00 95.69 257 SER A N 1
ATOM 2020 C CA . SER A 1 257 ? 46.501 2.683 -29.678 1.00 95.69 257 SER A CA 1
ATOM 2021 C C . SER A 1 257 ? 47.008 3.262 -30.997 1.00 95.69 257 SER A C 1
ATOM 2023 O O . SER A 1 257 ? 48.186 3.580 -31.105 1.00 95.69 257 SER A O 1
ATOM 2025 N N . ALA A 1 258 ? 46.109 3.505 -31.957 1.00 95.44 258 ALA A N 1
ATOM 2026 C CA . ALA A 1 258 ? 46.467 4.049 -33.267 1.00 95.44 258 ALA A CA 1
ATOM 2027 C C . ALA A 1 258 ? 47.133 5.433 -33.169 1.00 95.44 258 ALA A C 1
ATOM 2029 O O . ALA A 1 258 ? 48.051 5.741 -33.925 1.00 95.44 258 ALA A O 1
ATOM 2030 N N . SER A 1 259 ? 46.710 6.267 -32.212 1.00 94.50 259 SER A N 1
ATOM 2031 C CA . SER A 1 259 ? 47.377 7.540 -31.925 1.00 94.50 259 SER A CA 1
ATOM 2032 C C . SER A 1 259 ? 48.805 7.343 -31.408 1.00 94.50 259 SER A C 1
ATOM 2034 O O . SER A 1 259 ? 49.676 8.137 -31.757 1.00 94.50 259 SER A O 1
ATOM 2036 N N . GLY A 1 260 ? 49.051 6.329 -30.575 1.00 95.06 260 GLY A N 1
ATOM 2037 C CA . GLY A 1 260 ? 50.397 5.976 -30.118 1.00 95.06 260 GLY A CA 1
ATOM 2038 C C . GLY A 1 260 ? 51.276 5.484 -31.269 1.00 95.06 260 GLY A C 1
ATOM 2039 O O . GLY A 1 260 ? 52.404 5.951 -31.423 1.00 95.06 260 GLY A O 1
ATOM 2040 N N . ASP A 1 261 ? 50.728 4.628 -32.133 1.00 95.81 261 ASP A N 1
ATOM 2041 C CA . ASP A 1 261 ? 51.421 4.115 -33.322 1.00 95.81 261 ASP A CA 1
ATOM 2042 C C . ASP A 1 261 ? 51.788 5.248 -34.293 1.00 95.81 261 ASP A C 1
ATOM 2044 O O . ASP A 1 261 ? 52.907 5.305 -34.813 1.00 95.81 261 ASP A O 1
ATOM 2048 N N . LEU A 1 262 ? 50.878 6.208 -34.496 1.00 95.44 262 LEU A N 1
ATOM 2049 C CA . LEU A 1 262 ? 51.132 7.394 -35.311 1.00 95.44 262 LEU A CA 1
ATOM 2050 C C . LEU A 1 262 ? 52.233 8.272 -34.704 1.00 95.44 262 LEU A C 1
ATOM 2052 O O . LEU A 1 262 ? 53.129 8.702 -35.427 1.00 95.44 262 LEU A O 1
ATOM 2056 N N . GLN A 1 263 ? 52.202 8.518 -33.390 1.00 96.25 263 GLN A N 1
ATOM 2057 C CA . GLN A 1 263 ? 53.258 9.268 -32.699 1.00 96.25 263 GLN A CA 1
ATOM 2058 C C . GLN A 1 263 ? 54.624 8.591 -32.861 1.00 96.25 263 GLN A C 1
ATOM 2060 O O . GLN A 1 263 ? 55.599 9.266 -33.193 1.00 96.25 263 GLN A O 1
ATOM 2065 N N . SER A 1 264 ? 54.687 7.266 -32.702 1.00 95.12 264 SER A N 1
ATOM 2066 C CA . SER A 1 264 ? 55.910 6.490 -32.934 1.00 95.12 264 SER A CA 1
ATOM 2067 C C . SER A 1 264 ? 56.393 6.621 -34.379 1.00 95.12 264 SER A C 1
ATOM 2069 O O . SER A 1 264 ? 57.569 6.875 -34.618 1.00 95.12 264 SER A O 1
ATOM 2071 N N . THR A 1 265 ? 55.482 6.500 -35.346 1.00 96.19 265 THR A N 1
ATOM 2072 C CA . THR A 1 265 ? 55.806 6.599 -36.776 1.00 96.19 265 THR A CA 1
ATOM 2073 C C . THR A 1 265 ? 56.354 7.980 -37.130 1.00 96.19 265 THR A C 1
ATOM 2075 O O . THR A 1 265 ? 57.369 8.083 -37.814 1.00 96.19 265 THR A O 1
ATOM 2078 N N . VAL A 1 266 ? 55.730 9.051 -36.629 1.00 95.94 266 VAL A N 1
ATOM 2079 C CA . VAL A 1 266 ? 56.188 10.432 -36.848 1.00 95.94 266 VAL A CA 1
ATOM 2080 C C . VAL A 1 266 ? 57.585 10.655 -36.260 1.00 95.94 266 VAL A C 1
ATOM 2082 O O . VAL A 1 266 ? 58.412 11.302 -36.903 1.00 95.94 266 VAL A O 1
ATOM 2085 N N . LEU A 1 267 ? 57.881 10.095 -35.080 1.00 96.38 267 LEU A N 1
ATOM 2086 C CA . LEU A 1 267 ? 59.226 10.148 -34.497 1.00 96.38 267 LEU A CA 1
ATOM 2087 C C . LEU A 1 267 ? 60.251 9.415 -35.373 1.00 96.38 267 LEU A C 1
ATOM 2089 O O . LEU A 1 267 ? 61.278 9.998 -35.710 1.00 96.38 267 LEU A O 1
ATOM 2093 N N . SER A 1 268 ? 59.946 8.198 -35.830 1.00 96.25 268 SER A N 1
ATOM 2094 C CA . SER A 1 268 ? 60.834 7.450 -36.732 1.00 96.25 268 SER A CA 1
ATOM 2095 C C . SER A 1 268 ? 61.055 8.161 -38.071 1.00 96.25 268 SER A C 1
ATOM 2097 O O . SER A 1 268 ? 62.173 8.187 -38.580 1.00 96.25 268 SER A O 1
ATOM 2099 N N . MET A 1 269 ? 60.015 8.780 -38.641 1.00 96.25 269 MET A N 1
ATOM 2100 C CA . MET A 1 269 ? 60.137 9.579 -39.866 1.00 96.25 269 MET A CA 1
ATOM 2101 C C . MET A 1 269 ? 61.037 10.799 -39.661 1.00 96.25 269 MET A C 1
ATOM 2103 O O . MET A 1 269 ? 61.858 11.096 -40.527 1.00 96.25 269 MET A O 1
ATOM 2107 N N . ARG A 1 270 ? 60.909 11.493 -38.522 1.00 96.62 270 ARG A N 1
ATOM 2108 C CA . ARG A 1 270 ? 61.784 12.617 -38.160 1.00 96.62 270 ARG A CA 1
ATOM 2109 C C . ARG A 1 270 ? 63.241 12.169 -38.073 1.00 96.62 270 ARG A C 1
ATOM 2111 O O . ARG A 1 270 ? 64.105 12.839 -38.631 1.00 96.62 270 ARG A O 1
ATOM 2118 N N . ASP A 1 271 ? 63.499 11.058 -37.390 1.00 96.25 271 ASP A N 1
ATOM 2119 C CA . ASP A 1 271 ? 64.855 10.540 -37.190 1.00 96.25 271 ASP A CA 1
ATOM 2120 C C . ASP A 1 271 ? 65.485 10.128 -38.529 1.00 96.25 271 ASP A C 1
ATOM 2122 O O . ASP A 1 271 ? 66.588 10.565 -38.851 1.00 96.25 271 ASP A O 1
ATOM 2126 N N . CYS A 1 272 ? 64.736 9.426 -39.383 1.00 94.62 272 CYS A N 1
ATOM 2127 C CA . CYS A 1 272 ? 65.176 9.058 -40.731 1.00 94.62 272 CYS A CA 1
ATOM 2128 C C . CYS A 1 272 ? 65.427 10.282 -41.635 1.00 94.62 272 CYS A C 1
ATOM 2130 O O . CYS A 1 272 ? 66.415 10.333 -42.375 1.00 94.62 272 CYS A O 1
ATOM 2132 N N . ALA A 1 273 ? 64.564 11.302 -41.571 1.00 95.81 273 ALA A N 1
ATOM 2133 C CA . ALA A 1 273 ? 64.756 12.546 -42.316 1.00 95.81 273 ALA A CA 1
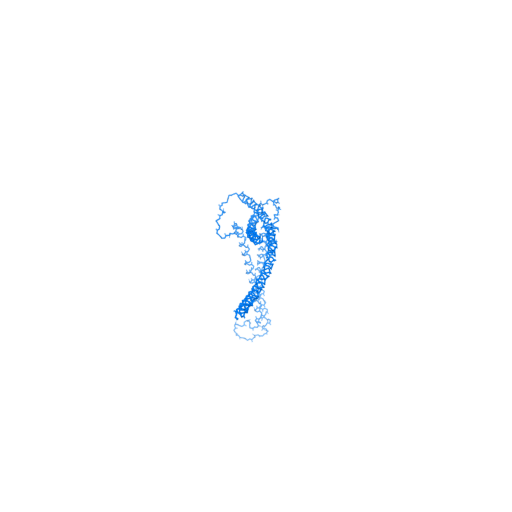ATOM 2134 C C . ALA A 1 273 ? 66.012 13.300 -41.848 1.00 95.81 273 ALA A C 1
ATOM 2136 O O . ALA A 1 273 ? 66.751 13.842 -42.674 1.00 95.81 273 ALA A O 1
ATOM 2137 N N . TYR A 1 274 ? 66.281 13.302 -40.539 1.00 95.69 274 TYR A N 1
ATOM 2138 C CA . TYR A 1 274 ? 67.493 13.881 -39.969 1.00 95.69 274 TYR A CA 1
ATOM 2139 C C . TYR A 1 274 ? 68.748 13.132 -40.437 1.00 95.69 274 TYR A C 1
ATOM 2141 O O . TYR A 1 274 ? 69.668 13.758 -40.965 1.00 95.69 274 TYR A O 1
ATOM 2149 N N . GLU A 1 275 ? 68.762 11.800 -40.332 1.00 95.69 275 GLU A N 1
ATOM 2150 C CA . GLU A 1 275 ? 69.859 10.955 -40.824 1.00 95.69 275 GLU A CA 1
ATOM 2151 C C . GLU A 1 275 ? 70.120 11.173 -42.321 1.00 95.69 275 GLU A C 1
ATOM 2153 O O . GLU A 1 275 ? 71.262 11.386 -42.735 1.00 95.69 275 GLU A O 1
ATOM 2158 N N . SER A 1 276 ? 69.059 11.218 -43.130 1.00 95.00 276 SER A N 1
ATOM 2159 C CA . SER A 1 276 ? 69.146 11.483 -44.570 1.00 95.00 276 SER A CA 1
ATOM 2160 C C . SER A 1 276 ? 69.717 12.873 -44.866 1.00 95.00 276 SER A C 1
ATOM 2162 O O . SER A 1 276 ? 70.549 13.024 -45.759 1.00 95.00 276 SER A O 1
ATOM 2164 N N . SER A 1 277 ? 69.317 13.897 -44.104 1.00 94.44 277 SER A N 1
ATOM 2165 C CA . SER A 1 277 ? 69.848 15.259 -44.243 1.00 94.44 277 SER A CA 1
ATOM 2166 C C . SER A 1 277 ? 71.342 15.334 -43.917 1.00 94.44 277 SER A C 1
ATOM 2168 O O . SER A 1 277 ? 72.093 16.026 -44.613 1.00 94.44 277 SER A O 1
ATOM 2170 N N . VAL A 1 278 ? 71.781 14.630 -42.869 1.00 95.50 278 VAL A N 1
ATOM 2171 C CA . VAL A 1 278 ? 73.199 14.529 -42.493 1.00 95.50 278 VAL A CA 1
ATOM 2172 C C . VAL A 1 278 ? 73.987 13.820 -43.596 1.00 95.50 278 VAL A C 1
ATOM 2174 O O . VAL A 1 278 ? 75.009 14.343 -44.044 1.00 95.50 278 VAL A O 1
ATOM 2177 N N . ALA A 1 279 ? 73.488 12.685 -44.096 1.00 94.81 279 ALA A N 1
ATOM 2178 C CA . ALA A 1 279 ? 74.121 11.934 -45.179 1.00 94.81 279 ALA A CA 1
ATOM 2179 C C . ALA A 1 279 ? 74.231 12.755 -46.476 1.00 94.81 279 ALA A C 1
ATOM 2181 O O . ALA A 1 279 ? 75.294 12.788 -47.097 1.00 94.81 279 ALA A O 1
ATOM 2182 N N . LEU A 1 280 ? 73.170 13.473 -46.862 1.00 94.06 280 LEU A N 1
ATOM 2183 C CA . LEU A 1 280 ? 73.169 14.349 -48.039 1.00 94.06 280 LEU A CA 1
ATOM 2184 C C . LEU A 1 280 ? 74.161 15.505 -47.902 1.00 94.06 280 LEU A C 1
ATOM 2186 O O . LEU A 1 280 ? 74.850 15.840 -48.864 1.00 94.06 280 LEU A O 1
ATOM 2190 N N . SER A 1 281 ? 74.267 16.095 -46.712 1.00 92.69 281 SER A N 1
ATOM 2191 C CA . SER A 1 281 ? 75.223 17.171 -46.440 1.00 92.69 281 SER A CA 1
ATOM 2192 C C . SER A 1 281 ? 76.671 16.669 -46.498 1.00 92.69 281 SER A C 1
ATOM 2194 O O . SER A 1 281 ? 77.513 17.311 -47.127 1.00 92.69 281 SER A O 1
ATOM 2196 N N . ALA A 1 282 ? 76.954 15.491 -45.932 1.00 92.19 282 ALA A N 1
ATOM 2197 C CA . ALA A 1 282 ? 78.260 14.842 -46.038 1.00 92.19 282 ALA A CA 1
ATOM 2198 C C . ALA A 1 282 ? 78.611 14.498 -47.497 1.00 92.19 282 ALA A C 1
ATOM 2200 O O . ALA A 1 282 ? 79.710 14.802 -47.960 1.00 92.19 282 ALA A O 1
ATOM 2201 N N . PHE A 1 283 ? 77.663 13.936 -48.255 1.00 91.81 283 PHE A N 1
ATOM 2202 C CA . PHE A 1 283 ? 77.843 13.658 -49.681 1.00 91.81 283 PHE A CA 1
ATOM 2203 C C . PHE A 1 283 ? 78.121 14.935 -50.482 1.00 91.81 283 PHE A C 1
ATOM 2205 O O . PHE A 1 283 ? 79.055 14.970 -51.281 1.00 91.81 283 PHE A O 1
ATOM 2212 N N . ALA A 1 284 ? 77.361 16.007 -50.242 1.00 89.69 284 ALA A N 1
ATOM 2213 C CA . ALA A 1 284 ? 77.576 17.291 -50.899 1.00 89.69 284 ALA A CA 1
ATOM 2214 C C . ALA A 1 284 ? 78.969 17.866 -50.594 1.00 89.69 284 ALA A C 1
ATOM 2216 O O . ALA A 1 284 ? 79.613 18.413 -51.490 1.00 89.69 284 ALA A O 1
ATOM 2217 N N . GLN A 1 285 ? 79.461 17.717 -49.360 1.00 86.75 285 GLN A N 1
ATOM 2218 C CA . GLN A 1 285 ? 80.814 18.127 -48.985 1.00 86.75 285 GLN A CA 1
ATOM 2219 C C . GLN A 1 285 ? 81.882 17.319 -49.732 1.00 86.75 285 GLN A C 1
ATOM 2221 O O . GLN A 1 285 ? 82.766 17.916 -50.345 1.00 86.75 285 GLN A O 1
ATOM 2226 N N . VAL A 1 286 ? 81.778 15.985 -49.738 1.00 87.25 286 VAL A N 1
ATOM 2227 C CA . VAL A 1 286 ? 82.713 15.106 -50.464 1.00 87.25 286 VAL A CA 1
ATOM 2228 C C . VAL A 1 286 ? 82.690 15.406 -51.960 1.00 87.25 286 VAL A C 1
ATOM 2230 O O . VAL A 1 286 ? 83.745 15.564 -52.565 1.00 87.25 286 VAL A O 1
ATOM 2233 N N . SER A 1 287 ? 81.503 15.551 -52.554 1.00 81.75 287 SER A N 1
ATOM 2234 C CA . SER A 1 287 ? 81.355 15.882 -53.972 1.00 81.75 287 SER A CA 1
ATOM 2235 C C . SER A 1 287 ? 82.010 17.221 -54.310 1.00 81.75 287 SER A C 1
ATOM 2237 O O . SER A 1 287 ? 82.700 17.303 -55.322 1.00 81.75 287 SER A O 1
ATOM 2239 N N . ARG A 1 288 ? 81.839 18.251 -53.466 1.00 80.75 288 ARG A N 1
ATOM 2240 C CA . ARG A 1 288 ? 82.483 19.562 -53.655 1.00 80.75 288 ARG A CA 1
ATOM 2241 C C . ARG A 1 288 ? 84.004 19.487 -53.518 1.00 80.75 288 ARG A C 1
ATOM 2243 O O . ARG A 1 288 ? 84.707 20.081 -54.333 1.00 80.75 288 ARG A O 1
ATOM 2250 N N . MET A 1 289 ? 84.514 18.746 -52.532 1.00 76.62 289 MET A N 1
ATOM 2251 C CA . MET A 1 289 ? 85.954 18.511 -52.371 1.00 76.62 289 MET A CA 1
ATOM 2252 C C . MET A 1 289 ? 86.543 17.762 -53.569 1.00 76.62 289 MET A C 1
ATOM 2254 O O . MET A 1 289 ? 87.604 18.137 -54.053 1.00 76.62 289 MET A O 1
ATOM 2258 N N . HIS A 1 290 ? 85.845 16.752 -54.093 1.00 70.56 290 HIS A N 1
ATOM 2259 C CA . HIS A 1 290 ? 86.286 16.030 -55.285 1.00 70.56 290 HIS A CA 1
ATOM 2260 C C . HIS A 1 290 ? 86.344 16.936 -56.514 1.00 70.56 290 HIS A C 1
ATOM 2262 O O . HIS A 1 290 ? 87.343 16.899 -57.225 1.00 70.56 290 HIS A O 1
ATOM 2268 N N . THR A 1 291 ? 85.333 17.788 -56.731 1.00 68.69 291 THR A N 1
ATOM 2269 C CA . THR A 1 291 ? 85.383 18.787 -57.811 1.00 68.69 291 THR A CA 1
ATOM 2270 C C . THR A 1 291 ? 86.524 19.787 -57.632 1.00 68.69 291 THR A C 1
ATOM 2272 O O . THR A 1 291 ? 87.160 20.145 -58.620 1.00 68.69 291 THR A O 1
ATOM 2275 N N . ALA A 1 292 ? 86.827 20.199 -56.394 1.00 63.88 292 ALA A N 1
ATOM 2276 C CA . ALA A 1 292 ? 87.961 21.075 -56.103 1.00 63.88 292 ALA A CA 1
ATOM 2277 C C . ALA A 1 292 ? 89.303 20.390 -56.417 1.00 63.88 292 ALA A C 1
ATOM 2279 O O . ALA A 1 292 ? 90.116 20.971 -57.123 1.00 63.88 292 ALA A O 1
ATOM 2280 N N . LEU A 1 293 ? 89.488 19.128 -56.010 1.00 60.06 293 LEU A N 1
ATOM 2281 C CA . LEU A 1 293 ? 90.694 18.346 -56.314 1.00 60.06 293 LEU A CA 1
ATOM 2282 C C . LEU A 1 293 ? 90.873 18.100 -57.819 1.00 60.06 293 LEU A C 1
ATOM 2284 O O . LEU A 1 293 ? 91.979 18.231 -58.328 1.00 60.06 293 LEU A O 1
ATOM 2288 N N . THR A 1 294 ? 89.808 17.782 -58.565 1.00 60.31 294 THR A N 1
ATOM 2289 C CA . THR A 1 294 ? 89.905 17.646 -60.031 1.00 60.31 294 THR A CA 1
ATOM 2290 C C . THR A 1 294 ? 90.176 18.977 -60.729 1.00 60.31 294 THR A C 1
ATOM 2292 O O . THR A 1 294 ? 90.855 18.990 -61.749 1.00 60.31 294 THR A O 1
ATOM 2295 N N . SER A 1 295 ? 89.673 20.089 -60.185 1.00 57.78 295 SER A N 1
ATOM 2296 C CA . SER A 1 295 ? 89.949 21.431 -60.705 1.00 57.78 295 SER A CA 1
ATOM 2297 C C . SER A 1 295 ? 91.401 21.842 -60.449 1.00 57.78 295 SER A C 1
ATOM 2299 O O . SER A 1 295 ? 92.056 22.319 -61.368 1.00 57.78 295 SER A O 1
ATOM 2301 N N . GLU A 1 296 ? 91.920 21.630 -59.236 1.00 56.53 296 GLU A N 1
ATOM 2302 C CA . GLU A 1 296 ? 93.320 21.923 -58.892 1.00 56.53 296 GLU A CA 1
ATOM 2303 C C . GLU A 1 296 ? 94.306 20.999 -59.626 1.00 56.53 296 GLU A C 1
ATOM 2305 O O . GLU A 1 296 ? 95.334 21.462 -60.120 1.00 56.53 296 GLU A O 1
ATOM 2310 N N . CYS A 1 297 ? 93.997 19.705 -59.778 1.00 52.34 297 CYS A N 1
ATOM 2311 C CA . CYS A 1 297 ? 94.813 18.799 -60.594 1.00 52.34 297 CYS A CA 1
ATOM 2312 C C . CYS A 1 297 ? 94.755 19.135 -62.093 1.00 52.34 297 CYS A C 1
ATOM 2314 O O . CYS A 1 297 ? 95.729 18.886 -62.796 1.00 52.34 297 CYS A O 1
ATOM 2316 N N . GLY A 1 298 ? 93.646 19.704 -62.579 1.00 55.22 298 GLY A N 1
ATOM 2317 C CA . GLY A 1 298 ? 93.525 20.203 -63.950 1.00 55.22 298 GLY A CA 1
ATOM 2318 C C . GLY A 1 298 ? 94.430 21.407 -64.212 1.00 55.22 298 GLY A C 1
ATOM 2319 O O . GLY A 1 298 ? 95.130 21.422 -65.218 1.00 55.22 298 GLY A O 1
ATOM 2320 N N . SER A 1 299 ? 94.502 22.359 -63.273 1.00 51.78 299 SER A N 1
ATOM 2321 C CA . SER A 1 299 ? 95.420 23.503 -63.388 1.00 51.78 299 SER A CA 1
ATOM 2322 C C . SER A 1 299 ? 96.898 23.117 -63.280 1.00 51.78 299 SER A C 1
ATOM 2324 O O . SER A 1 299 ? 97.739 23.777 -63.870 1.00 51.78 299 SER A O 1
ATOM 2326 N N . MET A 1 300 ? 97.227 22.025 -62.581 1.00 51.38 300 MET A N 1
ATOM 2327 C CA . MET A 1 300 ? 98.608 21.529 -62.460 1.00 51.38 300 MET A CA 1
ATOM 2328 C C . MET A 1 300 ? 99.116 20.796 -63.718 1.00 51.38 300 MET A C 1
ATOM 2330 O O . MET A 1 300 ? 100.290 20.454 -63.790 1.00 51.38 300 MET A O 1
ATOM 2334 N N . LEU A 1 301 ? 98.229 20.500 -64.676 1.00 50.88 301 LEU A N 1
ATOM 2335 C CA . LEU A 1 301 ? 98.558 19.929 -65.989 1.00 50.88 301 LEU A CA 1
ATOM 2336 C C . LEU A 1 301 ? 98.688 21.007 -67.083 1.00 50.88 301 LEU A C 1
ATOM 2338 O O . LEU A 1 301 ? 99.092 20.679 -68.198 1.00 50.88 301 LEU A O 1
ATOM 2342 N N . GLU A 1 302 ? 98.333 22.260 -66.776 1.00 49.34 302 GLU A N 1
ATOM 2343 C CA . GLU A 1 302 ? 98.463 23.422 -67.669 1.00 49.34 302 GLU A CA 1
ATOM 2344 C C . GLU A 1 302 ? 99.678 24.326 -67.346 1.00 49.34 302 GLU A C 1
ATOM 2346 O O . GLU A 1 302 ? 99.941 25.251 -68.116 1.00 49.34 302 GLU A O 1
ATOM 2351 N N . GLU A 1 303 ? 100.439 24.051 -66.275 1.00 41.81 303 GLU A N 1
ATOM 2352 C CA . GLU A 1 303 ? 101.794 24.605 -66.025 1.00 41.81 303 GLU A CA 1
ATOM 2353 C C . GLU A 1 303 ? 102.899 23.671 -66.545 1.00 41.81 303 GLU A C 1
ATOM 2355 O O . GLU A 1 303 ? 103.887 24.198 -67.113 1.00 41.81 303 GLU A O 1
#

pLDDT: mean 78.49, std 18.58, range [35.19, 96.62]

Sequence (303 aa):
MLEEYCNAHETARAAKSAASLMKRQVSELKEALRKTTLEVVQMEWMHDVSLNPSYNRRISYEKYLDTDDSLYPIILNLSRSKLLENIQSAISKITSSTDSLQSCEQPSLIAEGQLERAMGWACGGPNSSSSGNTSAKNSGIPPVFHEHINKRREILWESREKASDIVKLCMSILEFEASRDGHLLIPGQPYPFRNGVDGNTWQQLYMNSLTRLDVTFHSYTRTEQEWKLAQCTVEAASNGLYTATNELCIASLKAKSASGDLQSTVLSMRDCAYESSVALSAFAQVSRMHTALTSECGSMLEE

Radius of gyration: 51.17 Å; chains: 1; bounding box: 137×34×154 Å

Foldseek 3Di:
DVVLLVVLVVLLVVLVVVLVVLVVVLVVLLVLLVVLVVVLLLLCLLCVVVDDVVVPPVPCCVVNDPPPPPCVVVSSPDRPVVVLVVLVVLLVVLVVVLVVLVVVVVVVVVVLVVVQVVQLVVQVDDDDPDDDDPPCSRVRHDVVSVVVVVVVVVVSVVSSVVSVVSSVVSVVVVVVSVVPPPDPDDPPDDDDPPDPDDPVVSVVVSVVSVVSSVVSVVVSVVSVVVSVVSVVSSVVSVVSSVVVVVVVVVVVVVVVVVVVVVVVVVVVVVVVVVVVVVVVVVVVVVVVVVVVVVVVVVVVVVD

Secondary structure (DSSP, 8-state):
-HHHHHHHHHHHHHHHHHHHHHHHHHHHHHHHHHHHHHHHHHHHHHTGGGS-TTT-----GGGTS-TT-TTHHHHTT--HHHHHHHHHHHHHHHHHHHHHHHHHHHHHHHHHHHHHHHHHHHHH-S-------TT-TTTTS-HHHHHHHHHHHHHHHHHHHHHHHHHHHHHHHHHHHHTT----PPTTPPP-------HHHHHHHHHHHHHHHHHHHHHHHHHHHHHHHHHHHHHHHHHHHHHHHHHHHHHHHHHHHHHHHHHHHHHHHHHHHHHHHHHHHHHHHHHHHHHHHHHHHHHTT--